Protein AF-0000000078662094 (afdb_homodimer)

Solvent-accessible surface area (backbone atoms only — not comparable to full-atom values): 15183 Å² total; per-residue (Å²): 130,78,55,46,26,40,36,40,33,36,92,80,40,56,28,34,27,41,55,30,53,90,55,12,47,68,57,35,49,45,54,48,51,37,23,72,70,47,61,43,41,67,19,25,34,34,33,22,44,87,71,38,32,37,29,31,39,11,74,77,43,74,75,83,50,50,58,93,62,75,57,35,74,64,40,56,33,78,66,70,34,30,60,35,26,25,31,49,38,62,60,93,51,71,55,44,25,60,45,26,30,31,37,25,60,22,76,42,55,78,46,44,59,72,36,28,46,28,32,33,54,72,43,38,63,68,47,64,70,62,43,46,58,20,86,54,20,94,64,49,38,43,29,64,38,40,41,73,41,80,97,129,76,55,45,25,39,37,39,31,36,92,82,39,56,30,34,28,40,55,30,52,90,55,14,48,69,57,34,50,47,52,47,52,38,23,72,69,48,62,42,41,69,20,26,34,33,32,22,44,87,70,39,32,38,29,32,38,11,74,75,40,74,75,82,50,48,58,93,62,76,58,34,74,64,39,56,35,79,64,70,34,28,58,36,28,25,30,50,38,61,58,91,51,72,56,44,25,59,46,27,31,31,37,25,61,21,76,42,54,77,46,44,58,72,36,29,48,27,31,31,53,72,42,40,62,68,46,63,71,63,44,45,57,22,84,56,20,93,66,46,40,42,29,65,36,40,41,72,42,80,96

Secondary structure (DSSP, 8-state):
---EEEEEEETTEEEEEEE-TTT-HHHHHHHHHHHHTTTTTT-B--EEETTTEEEE--TTSSSS---SSPPBPP--------TTEEEE---SSTT-B-S-EEEESS--GGGTTTS-EEEEEEE-HHHHHTSPPBSS-SS--B--EEEEEE-/---EEEEEEETTEEEEEEE-TTT-HHHHHHHHHHHHTTTTTT-B--EEETTTEEEE--TTSSSS---SSPPBPP--------TTEEEE---SSTT-B-S-EEEESS--GGGTTTS-EEEEEEE-HHHHHTSPPBSS-SS--B--EEEEEE-

Radius of gyration: 20.01 Å; Cα contacts (8 Å, |Δi|>4): 811; chains: 2; bounding box: 35×62×41 Å

Organism: Novosphingobium aromaticivorans (strain ATCC 700278 / DSM 12444 / CCUG 56034 / CIP 105152 / NBRC 16084 / F199) (NCBI:txid279238)

InterPro domains:
  IPR002130 Cyclophilin-type peptidyl-prolyl cis-trans isomerase domain [PF00160] (9-146)
  IPR002130 Cyclophilin-type peptidyl-prolyl cis-trans isomerase domain [PR00153] (19-34)
  IPR002130 Cyclophilin-type peptidyl-prolyl cis-trans isomerase domain [PR00153] (45-57)
  IPR002130 Cyclophilin-type peptidyl-prolyl cis-trans isomerase domain [PR00153] (100-112)
  IPR002130 Cyclophilin-type peptidyl-prolyl cis-trans isomerase domain [PR00153] (113-128)
  IPR002130 Cyclophilin-type peptidyl-prolyl cis-trans isomerase domain [PS50072] (13-151)
  IPR020892 Cyclophilin-type peptidyl-prolyl cis-trans isomerase, conserved site [PS00170] (40-57)
  IPR024936 Cyclophilin-type peptidyl-prolyl cis-trans isomerase [PIRSF001467] (11-135)
  IPR029000 Cyclophilin-like domain superfamily [G3DSA:2.40.100.10] (1-151)
  IPR029000 Cyclophilin-like domain superfamily [SSF50891] (7-149)
  IPR044666 Cyclophilin-type peptidyl-prolyl cis-trans isomerase, cyclophilin A-like [PTHR45625] (4-133)

Foldseek 3Di:
DFFKWKWFQWPVGIWIKGFCCVQPVPVSVLQQVCQVVFVQAFWWQFAAAPQFKTKIFASVSQVPHADPDAFAQFRADQPFQAAFWKWFDADVDQRGTHGMIMGTRGGDRVCHRRIGTTIGTPDDSVVRVPAAHDNGGPDTIGRNHMHMDGD/DFFKWKWFQWPVGIWIKGFCCVQPVPVSVLQQVCQVVFVQAFWWQFAAAPQFKTKIFASVSQVPHADPDAFAQFRADQDFQAAFWKWFDADVDQRGTHGMIMGTRGGDRVCHRRIGTTIGTPDDSVVRVPFAHDNGGPDTIGRNHMHMDGD

pLDDT: mean 95.59, std 6.85, range [41.56, 98.88]

Nearest PDB structures (foldseek):
  2hq6-assembly1_A  TM=9.052E-01  e=4.943E-16  Homo sapiens
  1vai-assembly2_B  TM=9.061E-01  e=2.311E-15  Escherichia coli
  7zfm-assembly2_B  TM=9.097E-01  e=1.144E-14  Escherichia coli K-12
  1w74-assembly2_B  TM=8.876E-01  e=8.449E-14  Mycobacterium tuberculosis H37Rv
  2mvz-assembly1_A  TM=8.608E-01  e=1.105E-12  Geobacillus kaustophilus HTA426

Sequence (302 aa):
MADEKLVLSLDSGDVVIKLRPDLAPGHVERIKELANEGFYDGVKFHRVIPGFMAQGGCPQGTGMGGSSKPDLKAEFNDEPHVRGVCSMARTSYPHSANSQFFICFDDARFLDKQYTVWGQVESGMEHIDALPKGEPPANPGVIRKASVVAAMADEKLVLSLDSGDVVIKLRPDLAPGHVERIKELANEGFYDGVKFHRVIPGFMAQGGCPQGTGMGGSSKPDLKAEFNDEPHVRGVCSMARTSYPHSANSQFFICFDDARFLDKQYTVWGQVESGMEHIDALPKGEPPANPGVIRKASVVAA

Structure (mmCIF, N/CA/C/O backbone):
data_AF-0000000078662094-model_v1
#
loop_
_entity.id
_entity.type
_entity.pdbx_description
1 polymer 'Peptidyl-prolyl cis-trans isomerase'
#
loop_
_atom_site.group_PDB
_atom_site.id
_atom_site.type_symbol
_atom_site.label_atom_id
_atom_site.label_alt_id
_atom_site.label_comp_id
_atom_site.label_asym_id
_atom_site.label_entity_id
_atom_site.label_seq_id
_atom_site.pdbx_PDB_ins_code
_atom_site.Cartn_x
_atom_site.Cartn_y
_atom_site.Cartn_z
_atom_site.occupancy
_atom_site.B_iso_or_equiv
_atom_site.auth_seq_id
_atom_site.auth_comp_id
_atom_site.auth_asym_id
_atom_site.auth_atom_id
_atom_site.pdbx_PDB_model_num
ATOM 1 N N . MET A 1 1 ? -10.625 30.453 17.844 1 41.59 1 MET A N 1
ATOM 2 C CA . MET A 1 1 ? -9.25 29.984 17.688 1 41.59 1 MET A CA 1
ATOM 3 C C . MET A 1 1 ? -8.844 29.969 16.219 1 41.59 1 MET A C 1
ATOM 5 O O . MET A 1 1 ? -9.641 29.609 15.352 1 41.59 1 MET A O 1
ATOM 9 N N . ALA A 1 2 ? -7.898 30.719 15.695 1 55.28 2 ALA A N 1
ATOM 10 C CA . ALA A 1 2 ? -7.641 30.984 14.289 1 55.28 2 ALA A CA 1
ATOM 11 C C . ALA A 1 2 ? -7.41 29.688 13.516 1 55.28 2 ALA A C 1
ATOM 13 O O . ALA A 1 2 ? -6.891 28.719 14.07 1 55.28 2 ALA A O 1
ATOM 14 N N . ASP A 1 3 ? -8.023 29.453 12.438 1 82 3 ASP A N 1
ATOM 15 C CA . ASP A 1 3 ? -7.824 28.281 11.586 1 82 3 ASP A CA 1
ATOM 16 C C . ASP A 1 3 ? -6.34 28.062 11.297 1 82 3 ASP A C 1
ATOM 18 O O . ASP A 1 3 ? -5.602 29.016 11.047 1 82 3 ASP A O 1
ATOM 22 N N . GLU A 1 4 ? -5.828 27 11.742 1 93.19 4 GLU A N 1
ATOM 23 C CA . GLU A 1 4 ? -4.418 26.703 11.523 1 93.19 4 GLU A CA 1
ATOM 24 C C . GLU A 1 4 ? -4.223 25.828 10.289 1 93.19 4 GLU A C 1
ATOM 26 O O . GLU A 1 4 ? -5.156 25.156 9.844 1 93.19 4 GLU A O 1
ATOM 31 N N . LYS A 1 5 ? -3.088 26.094 9.727 1 98.25 5 LYS A N 1
ATOM 32 C CA . LYS A 1 5 ? -2.676 25.297 8.578 1 98.25 5 LYS A CA 1
ATOM 33 C C . LYS A 1 5 ? -1.324 24.641 8.82 1 98.25 5 LYS A C 1
ATOM 35 O O . LYS A 1 5 ? -0.534 25.109 9.641 1 98.25 5 LYS A O 1
ATOM 40 N N . LEU A 1 6 ? -1.147 23.562 8.195 1 98.75 6 LEU A N 1
ATOM 41 C CA . LEU A 1 6 ? 0.159 22.922 8.148 1 98.75 6 LEU A CA 1
ATOM 42 C C . LEU A 1 6 ? 0.849 23.188 6.812 1 98.75 6 LEU A C 1
ATOM 44 O O . LEU A 1 6 ? 0.229 23.062 5.754 1 98.75 6 LEU A O 1
ATOM 48 N N . VAL A 1 7 ? 2.059 23.594 6.879 1 98.81 7 VAL A N 1
ATOM 49 C CA . VAL A 1 7 ? 2.859 23.75 5.668 1 98.81 7 VAL A CA 1
ATOM 50 C C . VAL A 1 7 ? 3.971 22.703 5.641 1 98.81 7 VAL A C 1
ATOM 52 O O . VAL A 1 7 ? 4.781 22.625 6.566 1 98.81 7 VAL A O 1
ATOM 55 N N . LEU A 1 8 ? 3.963 21.875 4.68 1 98.88 8 LEU A N 1
ATOM 56 C CA . LEU A 1 8 ? 5.078 20.984 4.387 1 98.88 8 LEU A CA 1
ATOM 57 C C . LEU A 1 8 ? 5.965 21.562 3.287 1 98.88 8 LEU A C 1
ATOM 59 O O . LEU A 1 8 ? 5.512 21.75 2.154 1 98.88 8 LEU A O 1
ATOM 63 N N . SER A 1 9 ? 7.164 21.844 3.637 1 98.88 9 SER A N 1
ATOM 64 C CA . SER A 1 9 ? 8.133 22.281 2.639 1 98.88 9 SER A CA 1
ATOM 65 C C . SER A 1 9 ? 8.875 21.109 2.025 1 98.88 9 SER A C 1
ATOM 67 O O . SER A 1 9 ? 9.57 20.359 2.729 1 98.88 9 SER A O 1
ATOM 69 N N . LEU A 1 10 ? 8.703 20.938 0.74 1 98.62 10 LEU A N 1
ATOM 70 C CA . LEU A 1 10 ? 9.414 19.938 -0.041 1 98.62 10 LEU A CA 1
ATOM 71 C C . LEU A 1 10 ? 10.43 20.578 -0.971 1 98.62 10 LEU A C 1
ATOM 73 O O . LEU A 1 10 ? 10.469 21.812 -1.098 1 98.62 10 LEU A O 1
ATOM 77 N N . ASP A 1 11 ? 11.266 19.766 -1.579 1 97.94 11 ASP A N 1
ATOM 78 C CA . ASP A 1 11 ? 12.25 20.297 -2.512 1 97.94 11 ASP A CA 1
ATOM 79 C C . ASP A 1 11 ? 11.57 21.016 -3.682 1 97.94 11 ASP A C 1
ATOM 81 O O . ASP A 1 11 ? 12.078 22 -4.199 1 97.94 11 ASP A O 1
ATOM 85 N N . SER A 1 12 ? 10.453 20.516 -4.023 1 98.12 12 SER A N 1
ATOM 86 C CA . SER A 1 12 ? 9.773 21.047 -5.203 1 98.12 12 SER A CA 1
ATOM 87 C C . SER A 1 12 ? 8.914 22.25 -4.859 1 98.12 12 SER A C 1
ATOM 89 O O . SER A 1 12 ? 8.43 22.953 -5.75 1 98.12 12 SER A O 1
ATOM 91 N N . GLY A 1 13 ? 8.594 22.469 -3.582 1 98.62 13 GLY A N 1
ATOM 92 C CA . GLY A 1 13 ? 7.762 23.594 -3.156 1 98.62 13 GLY A CA 1
ATOM 93 C C . GLY A 1 13 ? 6.938 23.281 -1.919 1 98.62 13 GLY A C 1
ATOM 94 O O . GLY A 1 13 ? 7.09 22.21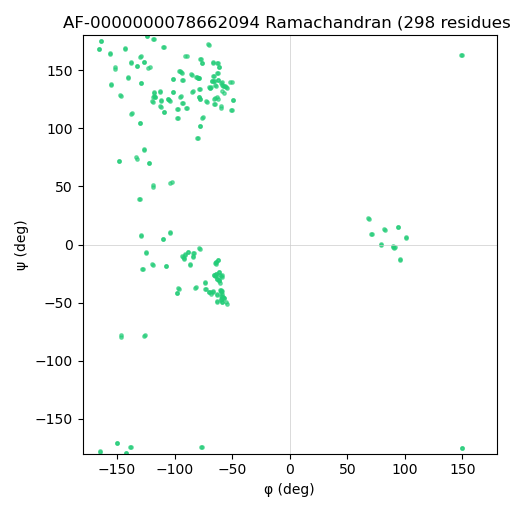9 -1.313 1 98.62 13 GLY A O 1
ATOM 95 N N . ASP A 1 14 ? 6.121 24.203 -1.562 1 98.75 14 ASP A N 1
ATOM 96 C CA . ASP A 1 14 ? 5.34 24.094 -0.332 1 98.75 14 ASP A CA 1
ATOM 97 C C . ASP A 1 14 ? 3.975 23.469 -0.604 1 98.75 14 ASP A C 1
ATOM 99 O O . ASP A 1 14 ? 3.342 23.766 -1.619 1 98.75 14 ASP A O 1
ATOM 103 N N . VAL A 1 15 ? 3.576 22.641 0.332 1 98.88 15 VAL A N 1
ATOM 104 C CA . VAL A 1 15 ? 2.221 22.109 0.382 1 98.88 15 VAL A CA 1
ATOM 105 C C . VAL A 1 15 ? 1.482 22.672 1.591 1 98.88 15 VAL A C 1
ATOM 107 O O . VAL A 1 15 ? 1.947 22.547 2.727 1 98.88 15 VAL A O 1
ATOM 110 N N . VAL A 1 16 ? 0.373 23.281 1.36 1 98.88 16 VAL A N 1
ATOM 111 C CA . VAL A 1 16 ? -0.411 23.875 2.439 1 98.88 16 VAL A CA 1
ATOM 112 C C . VAL A 1 16 ? -1.638 23.016 2.721 1 98.88 16 VAL A C 1
ATOM 114 O O . VAL A 1 16 ? -2.426 22.719 1.816 1 98.88 16 VAL A O 1
ATOM 117 N N . ILE A 1 17 ? -1.739 22.656 3.939 1 98.81 17 ILE A N 1
ATOM 118 C CA . ILE A 1 17 ? -2.803 21.75 4.352 1 98.81 17 ILE A CA 1
ATOM 119 C C . ILE A 1 17 ? -3.705 22.438 5.375 1 98.81 17 ILE A C 1
ATOM 121 O O . ILE A 1 17 ? -3.23 22.922 6.402 1 98.81 17 ILE A O 1
ATOM 125 N N . LYS A 1 18 ? -4.977 22.484 5.023 1 98.56 18 LYS A N 1
ATOM 126 C CA . LYS A 1 18 ? -5.977 22.922 5.996 1 98.56 18 LYS A CA 1
ATOM 127 C C . LYS A 1 18 ? -6.211 21.844 7.059 1 98.56 18 LYS A C 1
ATOM 129 O O . LYS A 1 18 ? -6.543 20.703 6.734 1 98.56 18 LYS A O 1
ATOM 134 N N . LEU A 1 19 ? -6.031 22.219 8.266 1 98.62 19 LEU A N 1
ATOM 135 C CA . LEU A 1 19 ? -6.301 21.312 9.367 1 98.62 19 LEU A CA 1
ATOM 136 C C . LEU A 1 19 ? -7.797 21.25 9.664 1 98.62 19 LEU A C 1
ATOM 138 O O . LEU A 1 19 ? -8.5 22.25 9.547 1 98.62 19 LEU A O 1
ATOM 142 N N . ARG A 1 20 ? -8.281 20.047 10.023 1 98.12 20 ARG A N 1
ATOM 143 C CA . ARG A 1 20 ? -9.711 19.828 10.211 1 98.12 20 ARG A CA 1
ATOM 144 C C . ARG A 1 20 ? -10 19.312 11.625 1 98.12 20 ARG A C 1
ATOM 146 O O . ARG A 1 20 ? -10.461 18.188 11.797 1 98.12 20 ARG A O 1
ATOM 153 N N . PRO A 1 21 ? -9.828 20.172 12.633 1 98.12 21 PRO A N 1
ATOM 154 C CA . PRO A 1 21 ? -10.148 19.734 13.992 1 98.12 21 PRO A CA 1
ATOM 155 C C . PRO A 1 21 ? -11.633 19.422 14.18 1 98.12 21 PRO A C 1
ATOM 157 O O . PRO A 1 21 ? -12.008 18.781 15.156 1 98.12 21 PRO A O 1
ATOM 160 N N . ASP A 1 22 ? -12.469 19.875 13.297 1 98.06 22 ASP A N 1
ATOM 161 C CA . ASP A 1 22 ? -13.891 19.547 13.328 1 98.06 22 ASP A CA 1
ATOM 162 C C . ASP A 1 22 ? -14.102 18.047 13.078 1 98.06 22 ASP A C 1
ATOM 164 O O . ASP A 1 22 ? -15.094 17.484 13.539 1 98.06 22 ASP A O 1
ATOM 168 N N . LEU A 1 23 ? -13.164 17.438 12.391 1 98.25 23 LEU A N 1
ATOM 169 C CA . LEU A 1 23 ? -13.289 16.016 12.039 1 98.25 23 LEU A CA 1
ATOM 170 C C . LEU A 1 23 ? -12.508 15.156 13.016 1 98.25 23 LEU A C 1
ATOM 172 O O . LEU A 1 23 ? -12.992 14.102 13.445 1 98.25 23 LEU A O 1
ATOM 176 N N . ALA A 1 24 ? -11.336 15.602 13.359 1 98.62 24 ALA A N 1
ATOM 177 C CA . ALA A 1 24 ? -10.422 14.766 14.125 1 98.62 24 ALA A CA 1
ATOM 178 C C . ALA A 1 24 ? -9.547 15.609 15.047 1 98.62 24 ALA A C 1
ATOM 180 O O . ALA A 1 24 ? -8.336 15.734 14.828 1 98.62 24 ALA A O 1
ATOM 181 N N . PRO A 1 25 ? -10.141 16.125 16.078 1 98.56 25 PRO A N 1
ATOM 182 C CA . PRO A 1 25 ? -9.406 17.047 16.938 1 98.56 25 PRO A CA 1
ATOM 183 C C . PRO A 1 25 ? -8.156 16.422 17.547 1 98.56 25 PRO A C 1
ATOM 185 O O . PRO A 1 25 ? -7.129 17.094 17.672 1 98.56 25 PRO A O 1
ATOM 188 N N . GLY A 1 26 ? -8.219 15.18 18.016 1 98.62 26 GLY A N 1
ATOM 189 C CA . GLY A 1 26 ? -7.055 14.531 18.594 1 98.62 26 GLY A CA 1
ATOM 190 C C . GLY A 1 26 ? -5.914 14.344 17.609 1 98.62 26 GLY A C 1
ATOM 191 O O . GLY A 1 26 ? -4.754 14.578 17.953 1 98.62 26 GLY A O 1
ATOM 192 N N . HIS A 1 27 ? -6.211 13.945 16.438 1 98.75 27 HIS A N 1
ATOM 193 C CA . HIS A 1 27 ? -5.195 13.719 15.422 1 98.75 27 HIS A CA 1
ATOM 194 C C . HIS A 1 27 ? -4.594 15.039 14.945 1 98.75 27 HIS A C 1
ATOM 196 O O . HIS A 1 27 ? -3.387 15.117 14.703 1 98.75 27 HIS A O 1
ATOM 202 N N . VAL A 1 28 ? -5.445 16 14.789 1 98.69 28 VAL A N 1
ATOM 203 C CA . VAL A 1 28 ? -4.941 17.328 14.422 1 98.69 28 VAL A CA 1
ATOM 204 C C . VAL A 1 28 ? -3.947 17.812 15.477 1 98.69 28 VAL A C 1
ATOM 206 O O . VAL A 1 28 ? -2.871 18.312 15.141 1 98.69 28 VAL A O 1
ATOM 209 N N . GLU A 1 29 ? -4.297 17.656 16.703 1 98.56 29 GLU A N 1
ATOM 210 C CA . GLU A 1 29 ? -3.395 18.062 17.781 1 98.56 29 GLU A CA 1
ATOM 211 C C . GLU A 1 29 ? -2.07 17.312 17.703 1 98.56 29 GLU A C 1
ATOM 213 O O . GLU A 1 29 ? -1.005 17.906 17.906 1 98.56 29 GLU A O 1
ATOM 218 N N . ARG A 1 30 ? -2.088 16.031 17.469 1 98.69 30 ARG A N 1
ATOM 219 C CA . ARG A 1 30 ? -0.878 15.227 17.328 1 98.69 30 ARG A CA 1
ATOM 220 C C . ARG A 1 30 ? -0.009 15.734 16.188 1 98.69 30 ARG A C 1
ATOM 222 O O . ARG A 1 30 ? 1.201 15.906 16.359 1 98.69 30 ARG A O 1
ATOM 229 N N . ILE A 1 31 ? -0.643 15.945 15.008 1 98.69 31 ILE A N 1
ATOM 230 C CA . ILE A 1 31 ? 0.084 16.438 13.844 1 98.69 31 ILE A CA 1
ATOM 231 C C . ILE A 1 31 ? 0.761 17.766 14.188 1 98.69 31 ILE A C 1
ATOM 233 O O . ILE A 1 31 ? 1.947 17.953 13.906 1 98.69 31 ILE A O 1
ATOM 237 N N . LYS A 1 32 ? 0.041 18.641 14.812 1 98.5 32 LYS A N 1
ATOM 238 C CA . LYS A 1 32 ? 0.594 19.938 15.18 1 98.5 32 LYS A CA 1
ATOM 239 C C . LYS A 1 32 ? 1.748 19.797 16.156 1 98.5 32 LYS A C 1
ATOM 241 O O . LYS A 1 32 ? 2.785 20.438 16.016 1 98.5 32 LYS A O 1
ATOM 246 N N . GLU A 1 33 ? 1.489 19.031 17.156 1 98.56 33 GLU A N 1
ATOM 247 C CA . GLU A 1 33 ? 2.5 18.797 18.188 1 98.56 33 GLU A CA 1
ATOM 248 C C . GLU A 1 33 ? 3.803 18.297 17.578 1 98.56 33 GLU A C 1
ATOM 250 O O . GLU A 1 33 ? 4.875 18.844 17.859 1 98.56 33 GLU A O 1
ATOM 255 N N . LEU A 1 34 ? 3.729 17.297 16.766 1 98.75 34 LEU A N 1
ATOM 256 C CA . LEU A 1 34 ? 4.91 16.703 16.156 1 98.75 34 LEU A CA 1
ATOM 257 C C . LEU A 1 34 ? 5.578 17.672 15.195 1 98.75 34 LEU A C 1
ATOM 259 O O . LEU A 1 34 ? 6.809 17.75 15.125 1 98.75 34 LEU A O 1
ATOM 263 N N . ALA A 1 35 ? 4.77 18.391 14.438 1 98.62 35 ALA A N 1
ATOM 264 C CA . ALA A 1 35 ? 5.336 19.406 13.562 1 98.62 35 ALA A CA 1
ATOM 265 C C . ALA A 1 35 ? 6.105 20.469 14.367 1 98.62 35 ALA A C 1
ATOM 267 O O . ALA A 1 35 ? 7.234 20.812 14.016 1 98.62 35 ALA A O 1
ATOM 268 N N . ASN A 1 36 ? 5.512 20.922 15.391 1 98.19 36 ASN A N 1
ATOM 269 C CA . ASN A 1 36 ? 6.117 21.969 16.219 1 98.19 36 ASN A CA 1
ATOM 270 C C . ASN A 1 36 ? 7.391 21.469 16.891 1 98.19 36 ASN A C 1
ATOM 272 O O . ASN A 1 36 ? 8.305 22.25 17.156 1 98.19 36 ASN A O 1
ATOM 276 N N . GLU A 1 37 ? 7.477 20.188 17.125 1 98.44 37 GLU A N 1
ATOM 277 C CA . GLU A 1 37 ? 8.648 19.594 17.75 1 98.44 37 GLU A CA 1
ATOM 278 C C . GLU A 1 37 ? 9.75 19.328 16.734 1 98.44 37 GLU A C 1
ATOM 280 O O . GLU A 1 37 ? 10.852 18.906 17.078 1 98.44 37 GLU A O 1
ATOM 285 N N . GLY A 1 38 ? 9.461 19.516 15.477 1 98.56 38 GLY A N 1
ATOM 286 C CA . GLY A 1 38 ? 10.422 19.25 14.414 1 98.56 38 GLY A CA 1
ATOM 287 C C . GLY A 1 38 ? 10.492 17.797 14.031 1 98.56 38 GLY A C 1
ATOM 288 O O . GLY A 1 38 ? 11.43 17.359 13.359 1 98.56 38 GLY A O 1
ATOM 289 N N . PHE A 1 39 ? 9.547 17.031 14.469 1 98.69 39 PHE A N 1
ATOM 290 C CA . PHE A 1 39 ? 9.547 15.586 14.273 1 98.69 39 PHE A CA 1
ATOM 291 C C . PHE A 1 39 ? 9.539 15.242 12.789 1 98.69 39 PHE A C 1
ATOM 293 O O . PHE A 1 39 ? 10.219 14.305 12.367 1 98.69 39 PHE A O 1
ATOM 300 N N . TYR A 1 40 ? 8.789 15.984 11.961 1 98.62 40 TYR A N 1
ATOM 301 C CA . TYR A 1 40 ? 8.578 15.641 10.555 1 98.62 40 TYR A CA 1
ATOM 302 C C . TYR A 1 40 ? 9.727 16.141 9.688 1 98.62 40 TYR A C 1
ATOM 304 O O . TYR A 1 40 ? 9.82 15.789 8.516 1 98.62 40 TYR A O 1
ATOM 312 N N . ASP A 1 41 ? 10.609 16.984 10.289 1 98.56 41 ASP A N 1
ATOM 313 C CA . ASP A 1 41 ? 11.727 17.5 9.508 1 98.56 41 ASP A CA 1
ATOM 314 C C . ASP A 1 41 ? 12.672 16.375 9.094 1 98.56 41 ASP A C 1
ATOM 316 O O . ASP A 1 41 ? 13.172 15.641 9.945 1 98.56 41 ASP A O 1
ATOM 320 N N . GLY A 1 42 ? 12.859 16.219 7.793 1 98.06 42 GLY A N 1
ATOM 321 C CA . GLY A 1 42 ? 13.766 15.211 7.277 1 98.06 42 GLY A CA 1
ATOM 322 C C . GLY A 1 42 ? 13.094 13.875 7.043 1 98.06 42 GLY A C 1
ATOM 323 O O . GLY A 1 42 ? 13.727 12.93 6.555 1 98.06 42 GLY A O 1
ATOM 324 N N . VAL A 1 43 ? 11.875 13.805 7.344 1 97.88 43 VAL A N 1
ATOM 325 C CA . VAL A 1 43 ? 11.156 12.539 7.215 1 97.88 43 VAL A CA 1
ATOM 326 C C . VAL A 1 43 ? 10.781 12.312 5.754 1 97.88 43 VAL A C 1
ATOM 328 O O . VAL A 1 43 ? 10.375 13.242 5.055 1 97.88 43 VAL A O 1
ATOM 331 N N . LYS A 1 44 ? 10.836 11.086 5.297 1 97.25 44 LYS A N 1
ATOM 332 C CA . LYS A 1 44 ? 10.633 10.711 3.9 1 97.25 44 LYS A CA 1
ATOM 333 C C . LYS A 1 44 ? 9.188 10.297 3.643 1 97.25 44 LYS A C 1
ATOM 335 O O . LYS A 1 44 ? 8.492 9.852 4.559 1 97.25 44 LYS A O 1
ATOM 340 N N . PHE A 1 45 ? 8.742 10.555 2.41 1 98.06 45 PHE A N 1
ATOM 341 C CA . PHE A 1 45 ? 7.605 9.805 1.878 1 98.06 45 PHE A CA 1
ATOM 342 C C . PHE A 1 45 ? 8.039 8.422 1.414 1 98.06 45 PHE A C 1
ATOM 344 O O . PHE A 1 45 ? 8.508 8.258 0.288 1 98.06 45 PHE A O 1
ATOM 351 N N . HIS A 1 46 ? 7.777 7.434 2.197 1 95.12 46 HIS A N 1
ATOM 352 C CA . HIS A 1 46 ? 8.375 6.117 2.002 1 95.12 46 HIS A CA 1
ATOM 353 C C . HIS A 1 46 ? 7.488 5.23 1.132 1 95.12 46 HIS A C 1
ATOM 355 O O . HIS A 1 46 ? 7.918 4.164 0.683 1 95.12 46 HIS A O 1
ATOM 361 N N . ARG A 1 47 ? 6.301 5.586 0.885 1 94.69 47 ARG A N 1
ATOM 362 C CA . ARG A 1 47 ? 5.352 4.879 0.032 1 94.69 47 ARG A CA 1
ATOM 363 C C . ARG A 1 47 ? 4.586 5.852 -0.86 1 94.69 47 ARG A C 1
ATOM 365 O O . ARG A 1 47 ? 3.857 6.711 -0.365 1 94.69 47 ARG A O 1
ATOM 372 N N . VAL A 1 48 ? 4.789 5.805 -2.109 1 95.88 48 VAL A N 1
ATOM 373 C CA . VAL A 1 48 ? 4.125 6.668 -3.078 1 95.88 48 VAL A CA 1
ATOM 374 C C . VAL A 1 48 ? 3.551 5.824 -4.215 1 95.88 48 VAL A C 1
ATOM 376 O O . VAL A 1 48 ? 4.293 5.355 -5.082 1 95.88 48 VAL A O 1
ATOM 379 N N . ILE A 1 49 ? 2.268 5.652 -4.18 1 93.62 49 ILE A N 1
ATOM 380 C CA . ILE A 1 49 ? 1.581 4.797 -5.141 1 93.62 49 ILE A CA 1
ATOM 381 C C . ILE A 1 49 ? 0.765 5.652 -6.105 1 93.62 49 ILE A C 1
ATOM 383 O O . ILE A 1 49 ? -0.246 6.242 -5.719 1 93.62 49 ILE A O 1
ATOM 387 N N . PRO A 1 50 ? 1.16 5.656 -7.395 1 92.44 50 PRO A N 1
ATOM 388 C CA . PRO A 1 50 ? 0.42 6.457 -8.367 1 92.44 50 PRO A CA 1
ATOM 389 C C . PRO A 1 50 ? -1.072 6.133 -8.391 1 92.44 50 PRO A C 1
ATOM 391 O O . PRO A 1 50 ? -1.455 4.965 -8.328 1 92.44 50 PRO A O 1
ATOM 394 N N . GLY A 1 51 ? -1.864 7.289 -8.414 1 90.75 51 GLY A N 1
ATOM 395 C CA . GLY A 1 51 ? -3.305 7.113 -8.5 1 90.75 51 GLY A CA 1
ATOM 396 C C . GLY A 1 51 ? -3.939 6.758 -7.168 1 90.75 51 GLY A C 1
ATOM 397 O O . GLY A 1 51 ? -5.156 6.574 -7.082 1 90.75 51 GLY A O 1
ATOM 398 N N . PHE A 1 52 ? -3.178 6.668 -6.152 1 93.81 52 PHE A N 1
ATOM 399 C CA . PHE A 1 52 ? -3.729 6.305 -4.852 1 93.81 52 PHE A CA 1
ATOM 400 C C . PHE A 1 52 ? -3.338 7.328 -3.793 1 93.81 52 PHE A C 1
ATOM 402 O O . PHE A 1 52 ? -4.086 8.273 -3.531 1 93.81 52 PHE A O 1
ATOM 409 N N . MET A 1 53 ? -2.029 7.156 -3.34 1 97.56 53 MET A N 1
ATOM 410 C CA . MET A 1 53 ? -1.685 8.086 -2.266 1 97.56 53 MET A CA 1
ATOM 411 C C . MET A 1 53 ? -0.177 8.117 -2.039 1 97.56 53 MET A C 1
ATOM 413 O O . MET A 1 53 ? 0.562 7.328 -2.633 1 97.56 53 MET A O 1
ATOM 417 N N . ALA A 1 54 ? 0.275 9.117 -1.241 1 98.31 54 ALA A N 1
ATOM 418 C CA . ALA A 1 54 ? 1.635 9.227 -0.721 1 98.31 54 ALA A CA 1
ATOM 419 C C . ALA A 1 54 ? 1.646 9.156 0.803 1 98.31 54 ALA A C 1
ATOM 421 O O . ALA A 1 54 ? 0.899 9.875 1.47 1 98.31 54 ALA A O 1
ATOM 422 N N . GLN A 1 55 ? 2.414 8.297 1.297 1 97.69 55 GLN A N 1
ATOM 423 C CA . GLN A 1 55 ? 2.477 8.109 2.742 1 97.69 55 GLN A CA 1
ATOM 424 C C . GLN A 1 55 ? 3.834 8.531 3.295 1 97.69 55 GLN A C 1
ATOM 426 O O . GLN A 1 55 ? 4.875 8.219 2.715 1 97.69 55 GLN A O 1
ATOM 431 N N . GLY A 1 56 ? 3.793 9.344 4.383 1 97.69 56 GLY A N 1
ATOM 432 C CA . GLY A 1 56 ? 4.957 9.758 5.152 1 97.69 56 GLY A CA 1
ATOM 433 C C . GLY A 1 56 ? 4.719 9.734 6.648 1 97.69 56 GLY A C 1
ATOM 434 O O . GLY A 1 56 ? 3.74 9.148 7.121 1 97.69 56 GLY A O 1
ATOM 435 N N . GLY A 1 57 ? 5.766 10.25 7.367 1 97.38 57 GLY A N 1
ATOM 436 C CA . GLY A 1 57 ? 5.594 10.445 8.797 1 97.38 57 GLY A CA 1
ATOM 437 C C . GLY A 1 57 ? 6.234 9.352 9.633 1 97.38 57 GLY A C 1
ATOM 438 O O . GLY A 1 57 ? 6.066 9.32 10.852 1 97.38 57 GLY A O 1
ATOM 439 N N . CYS A 1 58 ? 6.938 8.453 9.062 1 95.5 58 CYS A N 1
ATOM 440 C CA . CYS A 1 58 ? 7.75 7.484 9.781 1 95.5 58 CYS A CA 1
ATOM 441 C C . CYS A 1 58 ? 9.18 7.988 9.953 1 95.5 58 CYS A C 1
ATOM 443 O O . CYS A 1 58 ? 9.898 8.18 8.969 1 95.5 58 CYS A O 1
ATOM 445 N N . PRO A 1 59 ? 9.609 8.094 11.172 1 94.94 59 PRO A N 1
ATOM 446 C CA . PRO A 1 59 ? 10.953 8.641 11.383 1 94.94 59 PRO A CA 1
ATOM 447 C C . PRO A 1 59 ? 12.047 7.75 10.797 1 94.94 59 PRO A C 1
ATOM 449 O O . PRO A 1 59 ? 13.102 8.242 10.398 1 94.94 59 PRO A O 1
ATOM 452 N N . GLN A 1 60 ? 11.812 6.5 10.656 1 89.94 60 GLN A N 1
ATOM 453 C CA . GLN A 1 60 ? 12.805 5.582 10.102 1 89.94 60 GLN A CA 1
ATOM 454 C C . GLN A 1 60 ? 12.609 5.414 8.602 1 89.94 60 GLN A C 1
ATOM 456 O O . GLN A 1 60 ? 13.453 4.809 7.93 1 89.94 60 GLN A O 1
ATOM 461 N N . GLY A 1 61 ? 11.508 5.922 8.109 1 88.5 61 GLY A N 1
ATOM 462 C CA . GLY A 1 61 ? 11.227 5.832 6.684 1 88.5 61 GLY A CA 1
ATOM 463 C C . GLY A 1 61 ? 10.945 4.418 6.219 1 88.5 61 GLY A C 1
ATOM 464 O O . GLY A 1 61 ? 11.133 4.098 5.043 1 88.5 61 GLY A O 1
ATOM 465 N N . THR A 1 62 ? 10.547 3.549 7.148 1 82.88 62 THR A N 1
ATOM 466 C CA . THR A 1 62 ? 10.352 2.143 6.824 1 82.88 62 THR A CA 1
ATOM 467 C C . THR A 1 62 ? 8.859 1.798 6.785 1 82.88 62 THR A C 1
ATOM 469 O O . THR A 1 62 ? 8.477 0.742 6.277 1 82.88 62 THR A O 1
ATOM 472 N N . GLY A 1 63 ? 8.086 2.619 7.379 1 87.56 63 GLY A N 1
ATOM 473 C CA . GLY A 1 63 ? 6.672 2.326 7.535 1 87.56 63 GLY A CA 1
ATOM 474 C C . GLY A 1 63 ? 6.355 1.597 8.828 1 87.56 63 GLY A C 1
ATOM 475 O O . GLY A 1 63 ? 5.184 1.374 9.148 1 87.56 63 GLY A O 1
ATOM 476 N N . MET A 1 64 ? 7.344 1.275 9.617 1 83.19 64 MET A N 1
ATOM 477 C CA . MET A 1 64 ? 7.129 0.469 10.82 1 83.19 64 MET A CA 1
ATOM 478 C C . MET A 1 64 ? 7.328 1.305 12.078 1 83.19 64 MET A C 1
ATOM 480 O O . MET A 1 64 ? 7.23 0.787 13.188 1 83.19 64 MET A O 1
ATOM 484 N N . GLY A 1 65 ? 7.551 2.586 11.914 1 87.88 65 GLY A N 1
ATOM 485 C CA . GLY A 1 65 ? 7.859 3.404 13.078 1 87.88 65 GLY A CA 1
ATOM 486 C C . GLY A 1 65 ? 6.84 4.504 13.32 1 87.88 65 GLY A C 1
ATOM 487 O O . GLY A 1 65 ? 5.859 4.617 12.586 1 87.88 65 GLY A O 1
ATOM 488 N N . GLY A 1 66 ? 7.066 5.234 14.414 1 95.44 66 GLY A N 1
ATOM 489 C CA . GLY A 1 66 ? 6.266 6.363 14.859 1 95.44 66 GLY A CA 1
ATOM 490 C C . GLY A 1 66 ? 6.969 7.215 15.906 1 95.44 66 GLY A C 1
ATOM 491 O O . GLY A 1 66 ? 8.164 7.043 16.156 1 95.44 66 GLY A O 1
ATOM 492 N N . SER A 1 67 ? 6.25 8.172 16.312 1 97.94 67 SER A N 1
ATOM 493 C CA . SER A 1 67 ? 6.801 9.016 17.359 1 97.94 67 SER A CA 1
ATOM 494 C C . SER A 1 67 ? 6.859 8.273 18.688 1 97.94 67 SER A C 1
ATOM 496 O O . SER A 1 67 ? 6.391 7.137 18.797 1 97.94 67 SER A O 1
ATOM 498 N N . SER A 1 68 ? 7.465 8.875 19.656 1 97.56 68 SER A N 1
ATOM 499 C CA . SER A 1 68 ? 7.543 8.297 21 1 97.56 68 SER A CA 1
ATOM 500 C C . SER A 1 68 ? 6.238 8.492 21.766 1 97.56 68 SER A C 1
ATOM 502 O O . SER A 1 68 ? 6.098 8.016 22.891 1 97.56 68 SER A O 1
ATOM 504 N N . LYS A 1 69 ? 5.309 9.164 21.156 1 98.19 69 LYS A N 1
ATOM 505 C CA . LYS A 1 69 ? 4.027 9.406 21.812 1 98.19 69 LYS A CA 1
ATOM 506 C C . LYS A 1 69 ? 3.135 8.172 21.75 1 98.19 69 LYS A C 1
ATOM 508 O O . LYS A 1 69 ? 3.334 7.297 20.906 1 98.19 69 LYS A O 1
ATOM 513 N N . PRO A 1 70 ? 2.156 8.141 22.656 1 97.94 70 PRO A N 1
ATOM 514 C CA . PRO A 1 70 ? 1.235 7 22.594 1 97.94 70 PRO A CA 1
ATOM 515 C C . PRO A 1 70 ? 0.379 7.008 21.328 1 97.94 70 PRO A C 1
ATOM 517 O O . PRO A 1 70 ? 0.13 8.07 20.75 1 97.94 70 PRO A O 1
ATOM 520 N N . ASP A 1 71 ? -0.082 5.875 20.953 1 98.31 71 ASP A N 1
ATOM 521 C CA . ASP A 1 71 ? -1.021 5.766 19.844 1 98.31 71 ASP A CA 1
ATOM 522 C C . ASP A 1 71 ? -2.318 6.512 20.141 1 98.31 71 ASP A C 1
ATOM 524 O O . ASP A 1 71 ? -2.656 6.738 21.297 1 98.31 71 ASP A O 1
ATOM 528 N N . LEU A 1 72 ? -2.994 6.879 19.047 1 98.5 72 LEU A N 1
ATOM 529 C CA . LEU A 1 72 ? -4.246 7.617 19.172 1 98.5 72 LEU A CA 1
ATOM 530 C C . LEU A 1 72 ? -5.441 6.699 18.969 1 98.5 72 LEU A C 1
ATOM 532 O O . LEU A 1 72 ? -5.398 5.797 18.125 1 98.5 72 LEU A O 1
ATOM 536 N N . LYS A 1 73 ? -6.406 7.02 19.766 1 98.06 73 LYS A N 1
ATOM 537 C CA . LYS A 1 73 ? -7.703 6.43 19.438 1 98.06 73 LYS A CA 1
ATOM 538 C C . LYS A 1 73 ? -8.234 6.957 18.109 1 98.06 73 LYS A C 1
ATOM 540 O O . LYS A 1 73 ? -8.156 8.156 17.844 1 98.06 73 LYS A O 1
ATOM 545 N N . ALA A 1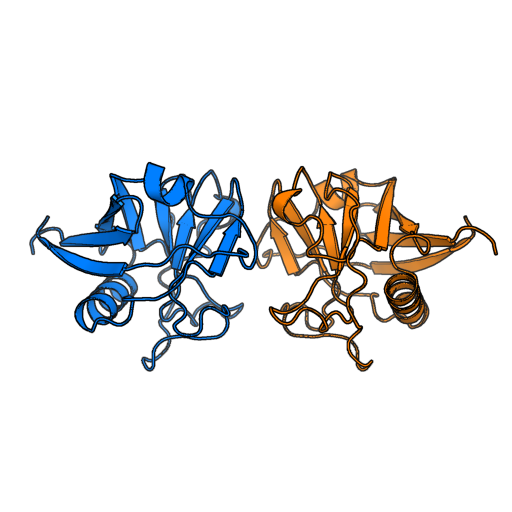 74 ? -8.812 6.1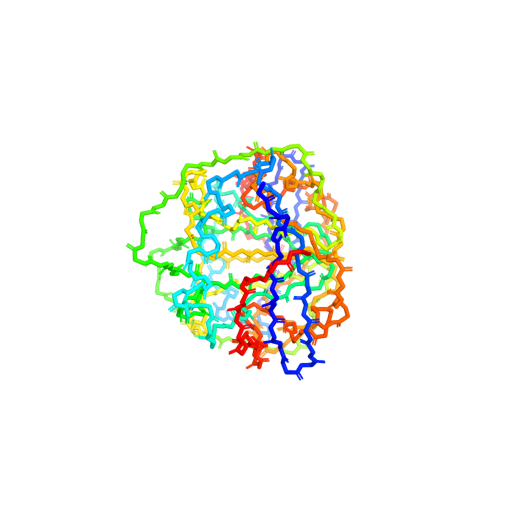05 17.359 1 98.19 74 ALA A N 1
ATOM 546 C CA . ALA A 1 74 ? -9.336 6.484 16.047 1 98.19 74 ALA A CA 1
ATOM 547 C C . ALA A 1 74 ? -10.43 7.539 16.188 1 98.19 74 ALA A C 1
ATOM 549 O O . ALA A 1 74 ? -11.25 7.484 17.109 1 98.19 74 ALA A O 1
ATOM 550 N N . GLU A 1 75 ? -10.453 8.484 15.297 1 98.62 75 GLU A N 1
ATOM 551 C CA . GLU A 1 75 ? -11.531 9.445 15.086 1 98.62 75 GLU A CA 1
ATOM 552 C C . GLU A 1 75 ? -12.117 9.32 13.688 1 98.62 75 GLU A C 1
ATOM 554 O O . GLU A 1 75 ? -12.258 10.312 12.969 1 98.62 75 GLU A O 1
ATOM 559 N N . PHE A 1 76 ? -12.438 8.109 13.398 1 97.88 76 PHE A N 1
ATOM 560 C CA . PHE A 1 76 ? -12.969 7.848 12.07 1 97.88 76 PHE A CA 1
ATOM 561 C C . PHE A 1 76 ? -14.125 8.789 11.758 1 97.88 76 PHE A C 1
ATOM 563 O O . PHE A 1 76 ? -14.938 9.102 12.633 1 97.88 76 PHE A O 1
ATOM 570 N N . ASN A 1 77 ? -14.156 9.242 10.562 1 98.25 77 ASN A N 1
ATOM 571 C CA . ASN A 1 77 ? -15.203 10.164 10.117 1 98.25 77 ASN A CA 1
ATOM 572 C C . ASN A 1 77 ? -15.633 9.867 8.688 1 98.25 77 ASN A C 1
ATOM 574 O O . ASN A 1 77 ? -15.125 8.938 8.062 1 98.25 77 ASN A O 1
ATOM 578 N N . ASP A 1 78 ? -16.594 10.664 8.148 1 97.12 78 ASP A N 1
ATOM 579 C CA . ASP A 1 78 ? -17.219 10.297 6.879 1 97.12 78 ASP A CA 1
ATOM 580 C C . ASP A 1 78 ? -16.688 11.156 5.738 1 97.12 78 ASP A C 1
ATOM 582 O O . ASP A 1 78 ? -17.266 11.203 4.656 1 97.12 78 ASP A O 1
ATOM 586 N N . GLU A 1 79 ? -15.641 11.891 6.039 1 98.31 79 GLU A N 1
ATOM 587 C CA . GLU A 1 79 ? -15.047 12.68 4.961 1 98.31 79 GLU A CA 1
ATOM 588 C C . GLU A 1 79 ? -14.523 11.781 3.844 1 98.31 79 GLU A C 1
ATOM 590 O O . GLU A 1 79 ? -13.797 10.82 4.102 1 98.31 79 GLU A O 1
ATOM 595 N N . PRO A 1 80 ? -14.992 12.055 2.596 1 98.38 80 PRO A N 1
ATOM 596 C CA . PRO A 1 80 ? -14.531 11.203 1.502 1 98.38 80 PRO A CA 1
ATOM 597 C C . PRO A 1 80 ? -13.023 11.312 1.259 1 98.38 80 PRO A C 1
ATOM 599 O O . PRO A 1 80 ? -12.469 12.414 1.296 1 98.38 80 PRO A O 1
ATOM 602 N N . HIS A 1 81 ? -12.43 10.195 1.066 1 98.19 81 HIS A N 1
ATOM 603 C CA . HIS A 1 81 ? -11.016 10.164 0.69 1 98.19 81 HIS A CA 1
ATOM 604 C C . HIS A 1 81 ? -10.836 10.445 -0.798 1 98.19 81 HIS A C 1
ATOM 606 O O . HIS A 1 81 ? -10.82 9.523 -1.611 1 98.19 81 HIS A O 1
ATOM 612 N N . VAL A 1 82 ? -10.648 11.719 -1.105 1 98.38 82 VAL A N 1
ATOM 613 C CA . VAL A 1 82 ? -10.453 12.164 -2.48 1 98.38 82 VAL A CA 1
ATOM 614 C C . VAL A 1 82 ? -9.141 12.945 -2.584 1 98.38 82 VAL A C 1
ATOM 616 O O . VAL A 1 82 ? -8.43 13.102 -1.592 1 98.38 82 VAL A O 1
ATOM 619 N N . ARG A 1 83 ? -8.852 13.398 -3.805 1 98.44 83 ARG A N 1
ATOM 620 C CA . ARG A 1 83 ? -7.598 14.086 -4.086 1 98.44 83 ARG A CA 1
ATOM 621 C C . ARG A 1 83 ? -7.34 15.195 -3.07 1 98.44 83 ARG A C 1
ATOM 623 O O . ARG A 1 83 ? -8.211 16.031 -2.816 1 98.44 83 ARG A O 1
ATOM 630 N N . GLY A 1 84 ? -6.188 15.148 -2.412 1 98.81 84 GLY A N 1
ATOM 631 C CA . GLY A 1 84 ? -5.766 16.203 -1.502 1 98.81 84 GLY A CA 1
ATOM 632 C C . GLY A 1 84 ? -6.109 15.906 -0.054 1 98.81 84 GLY A C 1
ATOM 633 O O . GLY A 1 84 ? -5.605 16.578 0.854 1 98.81 84 GLY A O 1
ATOM 634 N N . VAL A 1 85 ? -6.941 14.93 0.205 1 98.88 85 VAL A N 1
ATOM 635 C CA . VAL A 1 85 ? -7.32 14.586 1.572 1 98.88 85 VAL A CA 1
ATOM 636 C C . VAL A 1 85 ? -6.121 14 2.307 1 98.88 85 VAL A C 1
ATOM 638 O O . VAL A 1 85 ? -5.379 13.188 1.746 1 98.88 85 VAL A O 1
ATOM 641 N N . CYS A 1 86 ? -5.91 14.438 3.516 1 98.88 86 CYS A N 1
ATOM 642 C CA . CYS A 1 86 ? -4.887 13.93 4.422 1 98.88 86 CYS A CA 1
ATOM 643 C C . CYS A 1 86 ? -5.504 13.047 5.5 1 98.88 86 CYS A C 1
ATOM 645 O O . CYS A 1 86 ? -6.395 13.477 6.23 1 98.88 86 CYS A O 1
ATOM 647 N N . SER A 1 87 ? -4.992 11.844 5.566 1 98.75 87 SER A N 1
ATOM 648 C CA . SER A 1 87 ? -5.547 10.836 6.469 1 98.75 87 SER A CA 1
ATOM 649 C C . SER A 1 87 ? -4.449 10.133 7.254 1 98.75 87 SER A C 1
ATOM 651 O O . SER A 1 87 ? -3.283 10.141 6.848 1 98.75 87 SER A O 1
ATOM 653 N N . MET A 1 88 ? -4.812 9.641 8.406 1 98.44 88 MET A N 1
ATOM 654 C CA . MET A 1 88 ? -3.822 9.031 9.297 1 98.44 88 MET A CA 1
ATOM 655 C C . MET A 1 88 ? -3.6 7.566 8.938 1 98.44 88 MET A C 1
ATOM 657 O O . MET A 1 88 ? -4.559 6.82 8.727 1 98.44 88 MET A O 1
ATOM 661 N N . ALA A 1 89 ? -2.338 7.254 8.844 1 96.62 89 ALA A N 1
ATOM 662 C CA . ALA A 1 89 ? -2.002 5.84 8.688 1 96.62 89 ALA A CA 1
ATOM 663 C C . ALA A 1 89 ? -2.131 5.094 10.008 1 96.62 89 ALA A C 1
ATOM 665 O O . ALA A 1 89 ? -2.033 5.695 11.078 1 96.62 89 ALA A O 1
ATOM 666 N N . ARG A 1 90 ? -2.332 3.797 9.898 1 92.88 90 ARG A N 1
ATOM 667 C CA . ARG A 1 90 ? -2.447 2.947 11.078 1 92.88 90 ARG A CA 1
ATOM 668 C C . ARG A 1 90 ? -2.1 1.499 10.742 1 92.88 90 ARG A C 1
ATOM 670 O O . ARG A 1 90 ? -1.966 1.141 9.57 1 92.88 90 ARG A O 1
ATOM 677 N N . THR A 1 91 ? -1.873 0.747 11.844 1 87.12 91 THR A N 1
ATOM 678 C CA . THR A 1 91 ? -1.809 -0.697 11.648 1 87.12 91 THR A CA 1
ATOM 679 C C . THR A 1 91 ? -3.207 -1.284 11.484 1 87.12 91 THR A C 1
ATOM 681 O O . THR A 1 91 ? -4.188 -0.544 11.383 1 87.12 91 THR A O 1
ATOM 684 N N . SER A 1 92 ? -3.26 -2.596 11.422 1 83.5 92 SER A N 1
ATOM 685 C CA . SER A 1 92 ? -4.566 -3.238 11.312 1 83.5 92 SER A CA 1
ATOM 686 C C . SER A 1 92 ? -5.438 -2.93 12.531 1 83.5 92 SER A C 1
ATOM 688 O O . SER A 1 92 ? -6.664 -2.992 12.453 1 83.5 92 SER A O 1
ATOM 690 N N . TYR A 1 93 ? -4.754 -2.617 13.578 1 87.31 93 TYR A N 1
ATOM 691 C CA . TYR A 1 93 ? -5.496 -2.215 14.766 1 87.31 93 TYR A CA 1
ATOM 692 C C . TYR 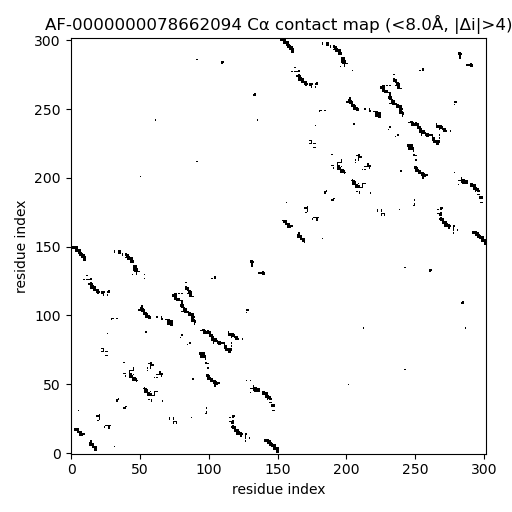A 1 93 ? -5.988 -0.778 14.641 1 87.31 93 TYR A C 1
ATOM 694 O O . TYR A 1 93 ? -5.199 0.133 14.375 1 87.31 93 TYR A O 1
ATOM 702 N N . PRO A 1 94 ? -7.297 -0.523 14.797 1 92.19 94 PRO A N 1
ATOM 703 C CA . PRO A 1 94 ? -7.883 0.782 14.492 1 92.19 94 PRO A CA 1
ATOM 704 C C . PRO A 1 94 ? -7.332 1.899 15.375 1 92.19 94 PRO A C 1
ATOM 706 O O . PRO A 1 94 ? -7.297 3.061 14.953 1 92.19 94 PRO A O 1
ATOM 709 N N . HIS A 1 95 ? -6.922 1.597 16.609 1 96.62 95 HIS A N 1
ATOM 710 C CA . HIS A 1 95 ? -6.461 2.611 17.547 1 96.62 95 HIS A CA 1
ATOM 711 C C . HIS A 1 95 ? -4.941 2.605 17.672 1 96.62 95 HIS A C 1
ATOM 713 O O . HIS A 1 95 ? -4.398 2.576 18.766 1 96.62 95 HIS A O 1
ATOM 719 N N . SER A 1 96 ? -4.32 2.709 16.453 1 95.75 96 SER A N 1
ATOM 720 C CA . SER A 1 96 ? -2.869 2.557 16.438 1 95.75 96 SER A CA 1
ATOM 721 C C . SER A 1 96 ? -2.201 3.709 15.688 1 95.75 96 SER A C 1
ATOM 723 O O . SER A 1 96 ? -1 3.664 15.414 1 95.75 96 SER A O 1
ATOM 725 N N . ALA A 1 97 ? -2.973 4.723 15.328 1 97.5 97 ALA A N 1
ATOM 726 C CA . ALA A 1 97 ? -2.387 5.887 14.672 1 97.5 97 ALA A CA 1
ATOM 727 C C . ALA A 1 97 ? -1.394 6.594 15.586 1 97.5 97 ALA A C 1
ATOM 729 O O . ALA A 1 97 ? -1.606 6.668 16.797 1 97.5 97 ALA A O 1
ATOM 730 N N . ASN A 1 98 ? -0.353 7.176 14.977 1 98.19 98 ASN A N 1
ATOM 731 C CA . ASN A 1 98 ? 0.706 7.809 15.758 1 98.19 98 ASN A CA 1
ATOM 732 C C . ASN A 1 98 ? 1.277 9.031 15.039 1 98.19 98 ASN A C 1
ATOM 734 O O . ASN A 1 98 ? 0.876 10.156 15.32 1 98.19 98 ASN A O 1
ATOM 738 N N . SER A 1 99 ? 2.119 8.805 14.07 1 98.69 99 SER A N 1
ATOM 739 C CA . SER A 1 99 ? 2.75 9.945 13.422 1 98.69 99 SER A CA 1
ATOM 740 C C . SER A 1 99 ? 2.598 9.875 11.906 1 98.69 99 SER A C 1
ATOM 742 O O . SER A 1 99 ? 2.787 10.875 11.211 1 98.69 99 SER A O 1
ATOM 744 N N . GLN A 1 100 ? 2.354 8.68 11.414 1 98.44 100 GLN A N 1
ATOM 745 C CA . GLN A 1 100 ? 2.338 8.492 9.969 1 98.44 100 GLN A CA 1
ATOM 746 C C . GLN A 1 100 ? 1.004 8.93 9.367 1 98.44 100 GLN A C 1
ATOM 748 O O . GLN A 1 100 ? -0.049 8.742 9.984 1 98.44 100 GLN A O 1
ATOM 753 N N . PHE A 1 101 ? 1.074 9.516 8.156 1 98.81 101 PHE A N 1
ATOM 754 C CA . PHE A 1 101 ? -0.107 9.969 7.43 1 98.81 101 PHE A CA 1
ATOM 755 C C . PHE A 1 101 ? 0.053 9.727 5.934 1 98.81 101 PHE A C 1
ATOM 757 O O . PHE A 1 101 ? 1.134 9.352 5.473 1 98.81 101 PHE A O 1
ATOM 764 N N . PHE A 1 102 ? -1.042 9.875 5.188 1 98.69 102 PHE A N 1
ATOM 765 C CA . PHE A 1 102 ? -0.963 9.828 3.73 1 98.69 102 PHE A CA 1
ATOM 766 C C . PHE A 1 102 ? -1.826 10.914 3.105 1 98.69 102 PHE A C 1
ATOM 768 O O . PHE A 1 102 ? -2.729 11.445 3.754 1 98.69 102 PHE A O 1
ATOM 775 N N . ILE A 1 103 ? -1.493 11.281 1.928 1 98.88 103 ILE A N 1
ATOM 776 C CA . ILE A 1 103 ? -2.213 12.258 1.115 1 98.88 103 ILE A CA 1
ATOM 777 C C . ILE A 1 103 ? -2.725 11.586 -0.159 1 98.88 103 ILE A C 1
ATOM 779 O O 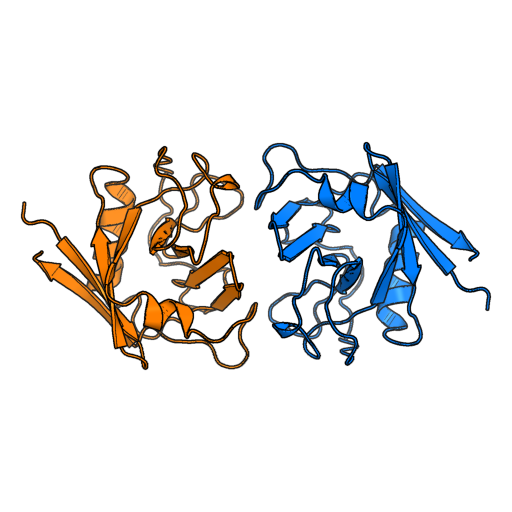. ILE A 1 103 ? -1.943 11.008 -0.92 1 98.88 103 ILE A O 1
ATOM 783 N N . CYS A 1 104 ? -3.969 11.711 -0.429 1 98.56 104 CYS A N 1
ATOM 784 C CA . CYS A 1 104 ? -4.598 11.008 -1.546 1 98.56 104 CYS A CA 1
ATOM 785 C C . CYS A 1 104 ? -4.293 11.711 -2.865 1 98.56 104 CYS A C 1
ATOM 787 O O . CYS A 1 104 ? -4.434 12.93 -2.971 1 98.56 104 CYS A O 1
ATOM 789 N N . PHE A 1 105 ? -3.908 10.914 -3.867 1 97.38 105 PHE A N 1
ATOM 790 C CA . PHE A 1 105 ? -3.748 11.43 -5.223 1 97.38 105 PHE A CA 1
ATOM 791 C C . PHE A 1 105 ? -5.094 11.5 -5.938 1 97.38 105 PHE A C 1
ATOM 793 O O . PHE A 1 105 ? -5.293 12.352 -6.809 1 97.38 105 PHE A O 1
ATOM 800 N N . ASP A 1 106 ? -5.867 10.508 -5.629 1 95.44 106 ASP A N 1
ATOM 801 C CA . ASP A 1 106 ? -7.125 10.32 -6.344 1 95.44 106 ASP A CA 1
ATOM 802 C C . ASP A 1 106 ? -8.172 9.656 -5.453 1 95.44 106 ASP A C 1
ATOM 804 O O . ASP A 1 106 ? -8.008 9.586 -4.234 1 95.44 106 ASP A O 1
ATOM 808 N N . ASP A 1 107 ? -9.273 9.289 -6.094 1 95.12 107 ASP A N 1
ATOM 809 C CA . ASP A 1 107 ? -10.406 8.719 -5.371 1 95.12 107 ASP A CA 1
ATOM 810 C C . ASP A 1 107 ? -10.008 7.445 -4.637 1 95.12 107 ASP A C 1
ATOM 812 O O . ASP A 1 107 ? -9.492 6.504 -5.25 1 95.12 107 ASP A O 1
ATOM 816 N N . ALA A 1 108 ? -10.125 7.434 -3.363 1 95.5 108 ALA A N 1
ATOM 817 C CA . ALA A 1 108 ? -9.867 6.297 -2.484 1 95.5 108 ALA A CA 1
ATOM 818 C C . ALA A 1 108 ? -11.023 6.086 -1.506 1 95.5 108 ALA A C 1
ATOM 820 O O . ALA A 1 108 ? -10.797 5.84 -0.318 1 95.5 108 ALA A O 1
ATOM 821 N N . ARG A 1 109 ? -12.227 6.23 -1.876 1 95.06 109 ARG A N 1
ATOM 822 C CA . ARG A 1 109 ? -13.406 6.223 -1.021 1 95.06 109 ARG A CA 1
ATOM 823 C C . ARG A 1 109 ? -13.594 4.859 -0.362 1 95.06 109 ARG A C 1
ATOM 825 O O . ARG A 1 109 ? -14.344 4.73 0.605 1 95.06 109 ARG A O 1
ATOM 832 N N . PHE A 1 110 ? -12.922 3.891 -0.874 1 90.56 110 PHE A N 1
ATOM 833 C CA . PHE A 1 110 ? -12.961 2.596 -0.205 1 90.56 110 PHE A CA 1
ATOM 834 C C . PHE A 1 110 ? -12.375 2.691 1.199 1 90.56 110 PHE A C 1
ATOM 836 O O . PHE A 1 110 ? -12.547 1.78 2.012 1 90.56 110 PHE A O 1
ATOM 843 N N . LEU A 1 111 ? -11.727 3.73 1.508 1 94.81 111 LEU A N 1
ATOM 844 C CA . LEU A 1 111 ? -11.141 3.951 2.826 1 94.81 111 LEU A CA 1
ATOM 845 C C . LEU A 1 111 ? -12.117 4.68 3.742 1 94.81 111 LEU A C 1
ATOM 847 O O . LEU A 1 111 ? -11.883 4.785 4.949 1 94.81 111 LEU A O 1
ATOM 851 N N . ASP A 1 112 ? -13.195 5.152 3.213 1 95.88 112 ASP A N 1
ATOM 852 C CA . ASP A 1 112 ? -14.117 5.988 3.971 1 95.88 112 ASP A CA 1
ATOM 853 C C . ASP A 1 112 ? -14.602 5.273 5.23 1 95.88 112 ASP A C 1
ATOM 855 O O . ASP A 1 112 ? -14.867 4.07 5.207 1 95.88 112 ASP A O 1
ATOM 859 N N . LYS A 1 113 ? -14.625 6.027 6.324 1 95.12 113 LYS A N 1
ATOM 860 C CA . LYS A 1 113 ? -15.164 5.586 7.605 1 95.12 113 LYS A CA 1
ATOM 861 C C . LYS A 1 113 ? -14.258 4.539 8.25 1 95.12 113 LYS A C 1
ATOM 863 O O . LYS A 1 113 ? -14.633 3.922 9.25 1 95.12 113 LYS A O 1
ATOM 868 N N . GLN A 1 114 ? -13.148 4.359 7.699 1 93.31 114 GLN A N 1
ATOM 869 C CA . GLN A 1 114 ? -12.203 3.381 8.219 1 93.31 114 GLN A CA 1
ATOM 870 C C . GLN A 1 114 ? -10.891 4.047 8.633 1 93.31 114 GLN A C 1
ATOM 872 O O . GLN A 1 114 ? -10.078 3.445 9.344 1 93.31 114 GLN A O 1
ATOM 877 N N . TYR A 1 115 ? -10.711 5.207 8.172 1 96.75 115 TYR A N 1
ATOM 878 C CA . TYR A 1 115 ? -9.523 5.996 8.477 1 96.75 115 TYR A CA 1
ATOM 879 C C . TYR A 1 115 ? -9.898 7.395 8.945 1 96.75 115 TYR A C 1
ATOM 881 O O . TYR A 1 115 ? -11.023 7.852 8.719 1 96.75 115 TYR A O 1
ATOM 889 N N . THR A 1 116 ? -8.953 8.016 9.578 1 98.5 116 THR A N 1
ATOM 890 C CA . THR A 1 116 ? -9.195 9.328 10.164 1 98.5 116 THR A CA 1
ATOM 891 C C . THR A 1 116 ? -8.703 10.43 9.227 1 98.5 116 THR A C 1
ATOM 893 O O . THR A 1 116 ? -7.5 10.617 9.062 1 98.5 116 THR A O 1
ATOM 896 N N . VAL A 1 117 ? -9.609 11.109 8.656 1 98.81 117 VAL A N 1
ATOM 897 C CA . VAL A 1 117 ? -9.25 12.305 7.902 1 98.81 117 VAL A CA 1
ATOM 898 C C . VAL A 1 117 ? -9.008 13.469 8.859 1 98.81 117 VAL A C 1
ATOM 900 O O . VAL A 1 117 ? -9.844 13.773 9.703 1 98.81 117 VAL A O 1
ATOM 903 N N . TRP A 1 118 ? -7.84 14.078 8.703 1 98.81 118 TRP A N 1
ATOM 904 C CA . TRP A 1 118 ? -7.5 15.156 9.633 1 98.81 118 TRP A CA 1
ATOM 905 C C . TRP A 1 118 ? -7.152 16.438 8.883 1 98.81 118 TRP A C 1
ATOM 907 O O . TRP A 1 118 ? -6.98 17.484 9.492 1 98.81 118 TRP A O 1
ATOM 917 N N . GLY A 1 119 ? -7.066 16.375 7.492 1 98.75 119 GLY A N 1
ATOM 918 C CA . GLY A 1 119 ? -6.691 17.578 6.758 1 98.75 119 GLY A CA 1
ATOM 919 C C . GLY A 1 119 ? -7.008 17.484 5.273 1 98.75 119 GLY A C 1
ATOM 920 O O . GLY A 1 119 ? -7.469 16.453 4.793 1 98.75 119 GLY A O 1
ATOM 921 N N . GLN A 1 120 ? -6.75 18.641 4.625 1 98.62 120 GLN A N 1
ATOM 922 C CA . GLN A 1 120 ? -6.973 18.797 3.189 1 98.62 120 GLN A CA 1
ATOM 923 C C . GLN A 1 120 ? -5.953 19.734 2.564 1 98.62 120 GLN A C 1
ATOM 925 O O . GLN A 1 120 ? -5.773 20.859 3.031 1 98.62 120 GLN A O 1
ATOM 930 N N . VAL A 1 121 ? -5.355 19.234 1.529 1 98.81 121 VAL A N 1
ATOM 931 C CA . VAL A 1 121 ? -4.422 20.109 0.824 1 98.81 121 VAL A CA 1
ATOM 932 C C . VAL A 1 121 ? -5.184 21.281 0.203 1 98.81 121 VAL A C 1
ATOM 934 O O . VAL A 1 121 ? -6.152 21.078 -0.535 1 98.81 121 VAL A O 1
ATOM 937 N N . GLU A 1 122 ? -4.746 22.375 0.525 1 98.12 122 GLU A N 1
ATOM 938 C CA . GLU A 1 122 ? -5.344 23.594 -0.018 1 98.12 122 GLU A CA 1
ATOM 939 C C . GLU A 1 122 ? -4.551 24.109 -1.218 1 98.12 122 GLU A C 1
ATOM 941 O O . GLU A 1 122 ? -5.125 24.688 -2.143 1 98.12 122 GLU A O 1
ATOM 946 N N . SER A 1 123 ? -3.324 24.016 -1.189 1 98.5 123 SER A N 1
ATOM 947 C CA . SER A 1 123 ? -2.449 24.422 -2.287 1 98.5 123 SER A CA 1
ATOM 948 C C . SER A 1 123 ? -1.157 23.609 -2.285 1 98.5 123 SER A C 1
ATOM 950 O O . SER A 1 123 ? -0.724 23.125 -1.238 1 98.5 123 SER A O 1
ATOM 952 N N . GLY A 1 124 ? -0.617 23.469 -3.551 1 98.75 124 GLY A N 1
ATOM 953 C CA . GLY A 1 124 ? 0.657 22.766 -3.662 1 98.75 124 GLY A CA 1
ATOM 954 C C . GLY A 1 124 ? 0.508 21.297 -3.965 1 98.75 124 GLY A C 1
ATOM 955 O O . GLY A 1 124 ? 1.453 20.516 -3.797 1 98.75 124 GLY A O 1
ATOM 956 N N . MET A 1 125 ? -0.65 20.891 -4.391 1 98.75 125 MET A N 1
ATOM 957 C CA . MET A 1 125 ? -0.87 19.484 -4.707 1 98.75 125 MET A CA 1
ATOM 958 C C . MET A 1 125 ? 0.089 19.016 -5.801 1 98.75 125 MET A C 1
ATOM 960 O O . MET A 1 125 ? 0.461 17.828 -5.844 1 98.75 125 MET A O 1
ATOM 964 N N . GLU A 1 126 ? 0.527 19.891 -6.648 1 98.56 126 GLU A N 1
ATOM 965 C CA . GLU A 1 126 ? 1.457 19.547 -7.719 1 98.56 126 GLU A CA 1
ATOM 966 C C . GLU A 1 126 ? 2.775 19.031 -7.156 1 98.56 126 GLU A C 1
ATOM 968 O O . GLU A 1 126 ? 3.457 18.234 -7.801 1 98.56 126 GLU A O 1
ATOM 973 N N . HIS A 1 127 ? 3.178 19.5 -5.984 1 98.75 127 HIS A N 1
ATOM 974 C CA . HIS A 1 127 ? 4.414 19.047 -5.363 1 98.75 127 HIS A CA 1
ATOM 975 C C . HIS A 1 127 ? 4.266 17.625 -4.809 1 98.75 127 HIS A C 1
ATOM 977 O O . HIS A 1 127 ? 5.23 16.859 -4.781 1 98.75 127 HIS A O 1
ATOM 983 N N . ILE A 1 128 ? 3.047 17.266 -4.332 1 98.62 128 ILE A N 1
ATOM 984 C CA . ILE A 1 128 ? 2.756 15.898 -3.924 1 98.62 128 ILE A CA 1
ATOM 985 C C . ILE A 1 128 ? 2.736 14.984 -5.148 1 98.62 128 ILE A C 1
ATOM 987 O O . ILE A 1 128 ? 3.32 13.898 -5.133 1 98.62 128 ILE A O 1
ATOM 991 N N . ASP A 1 129 ? 2.133 15.492 -6.246 1 97.88 129 ASP A N 1
ATOM 992 C CA . ASP A 1 129 ? 2.074 14.734 -7.492 1 97.88 129 ASP A CA 1
ATOM 993 C C . ASP A 1 129 ? 3.477 14.422 -8.008 1 97.88 129 ASP A C 1
ATOM 995 O O . ASP A 1 129 ? 3.686 13.398 -8.672 1 97.88 129 ASP A O 1
ATOM 999 N N . ALA A 1 130 ? 4.418 15.25 -7.652 1 97.5 130 ALA A N 1
ATOM 1000 C CA . ALA A 1 130 ? 5.758 15.156 -8.227 1 97.5 130 ALA A CA 1
ATOM 1001 C C . ALA A 1 130 ? 6.641 14.211 -7.426 1 97.5 130 ALA A C 1
ATOM 1003 O O . ALA A 1 130 ? 7.762 13.898 -7.832 1 97.5 130 ALA A O 1
ATOM 1004 N N . LEU A 1 131 ? 6.137 13.734 -6.309 1 97.81 131 LEU A N 1
ATOM 1005 C CA . LEU A 1 131 ? 6.941 12.836 -5.492 1 97.81 131 LEU A CA 1
ATOM 1006 C C . LEU A 1 131 ? 7.332 11.586 -6.285 1 97.81 131 LEU A C 1
ATOM 1008 O O . LEU A 1 131 ? 6.523 11.047 -7.039 1 97.81 131 LEU A O 1
ATOM 1012 N N . PRO A 1 132 ? 8.625 11.141 -6.098 1 96.38 132 PRO A N 1
ATOM 1013 C CA . PRO A 1 132 ? 9.016 9.883 -6.738 1 96.38 132 PRO A CA 1
ATOM 1014 C C . PRO A 1 132 ? 8.141 8.703 -6.309 1 96.38 132 PRO A C 1
ATOM 1016 O O . PRO A 1 132 ? 7.801 8.586 -5.129 1 96.38 132 PRO A O 1
ATOM 1019 N N . LYS A 1 133 ? 7.777 7.93 -7.258 1 94.44 133 LYS A N 1
ATOM 1020 C CA . LYS A 1 133 ? 6.871 6.809 -7.02 1 94.44 133 LYS A CA 1
ATOM 1021 C C . LYS A 1 133 ? 7.633 5.574 -6.555 1 94.44 133 LYS A C 1
ATOM 1023 O O . LYS A 1 133 ? 8.797 5.387 -6.91 1 94.44 133 LYS A O 1
ATOM 1028 N N . GLY A 1 134 ? 6.992 4.766 -5.664 1 90.75 134 GLY A N 1
ATOM 1029 C CA . GLY A 1 134 ? 7.586 3.516 -5.215 1 90.75 134 GLY A CA 1
ATOM 1030 C C . GLY A 1 134 ? 7.176 3.131 -3.809 1 90.75 134 GLY A C 1
ATOM 1031 O O . GLY A 1 134 ? 6.691 3.969 -3.045 1 90.75 134 GLY A O 1
ATOM 1032 N N . GLU A 1 135 ? 7.395 1.831 -3.459 1 86.81 135 GLU A N 1
ATOM 1033 C CA . GLU A 1 135 ? 7.172 1.298 -2.117 1 86.81 135 GLU A CA 1
ATOM 1034 C C . GLU A 1 135 ? 8.359 0.452 -1.659 1 86.81 135 GLU A C 1
ATOM 1036 O O . GLU A 1 135 ? 8.289 -0.779 -1.665 1 86.81 135 GLU A O 1
ATOM 1041 N N . PRO A 1 136 ? 9.453 0.96 -1.321 1 87.38 136 PRO A N 1
ATOM 1042 C CA . PRO A 1 136 ? 9.695 2.402 -1.265 1 87.38 136 PRO A CA 1
ATOM 1043 C C . PRO A 1 136 ? 10.242 2.959 -2.578 1 87.38 136 PRO A C 1
ATOM 1045 O O . PRO A 1 136 ? 10.75 2.203 -3.412 1 87.38 136 PRO A O 1
ATOM 1048 N N . PRO A 1 137 ? 10.117 4.355 -2.697 1 91.5 137 PRO A N 1
ATOM 1049 C CA . PRO A 1 137 ? 10.797 4.973 -3.84 1 91.5 137 PRO A CA 1
ATOM 1050 C C . PRO A 1 137 ? 12.32 4.855 -3.754 1 91.5 137 PRO A C 1
ATOM 1052 O O . PRO A 1 137 ? 12.891 4.961 -2.664 1 91.5 137 PRO A O 1
ATOM 1055 N N . ALA A 1 138 ? 12.953 4.691 -4.895 1 87.12 138 ALA A N 1
ATOM 1056 C CA . ALA A 1 138 ? 14.414 4.648 -4.945 1 87.12 138 ALA A CA 1
ATOM 1057 C C . ALA A 1 138 ? 15.023 5.938 -4.395 1 87.12 138 ALA A C 1
ATOM 1059 O O . ALA A 1 138 ? 16.031 5.902 -3.676 1 87.12 138 ALA A O 1
ATOM 1060 N N . ASN A 1 139 ? 14.438 7.109 -4.688 1 92.81 139 ASN A N 1
ATOM 1061 C CA . ASN A 1 139 ? 14.805 8.43 -4.199 1 92.81 139 ASN A CA 1
ATOM 1062 C C . ASN A 1 139 ? 13.609 9.156 -3.584 1 92.81 139 ASN A C 1
ATOM 1064 O O . ASN A 1 139 ? 13.039 10.047 -4.203 1 92.81 139 ASN A O 1
ATOM 1068 N N . PRO A 1 140 ? 13.367 8.812 -2.367 1 95.62 140 PRO A N 1
ATOM 1069 C CA . PRO A 1 140 ? 12.125 9.312 -1.775 1 95.62 140 PRO A CA 1
ATOM 1070 C C . PRO A 1 140 ? 12.141 10.828 -1.571 1 95.62 140 PRO A C 1
ATOM 1072 O O . PRO A 1 140 ? 13.188 11.406 -1.273 1 95.62 140 PRO A O 1
ATOM 1075 N N . GLY A 1 141 ? 11.016 11.453 -1.828 1 97.56 141 GLY A N 1
ATOM 1076 C CA . GLY A 1 141 ? 10.844 12.828 -1.391 1 97.56 141 GLY A CA 1
ATOM 1077 C C . GLY A 1 141 ? 10.914 12.992 0.116 1 97.56 141 GLY A C 1
ATOM 1078 O O . GLY A 1 141 ? 10.609 12.055 0.861 1 97.56 141 GLY A O 1
ATOM 1079 N N . VAL A 1 142 ? 11.336 14.211 0.517 1 98.12 142 VAL A N 1
ATOM 1080 C CA . VAL A 1 142 ? 11.57 14.453 1.936 1 98.12 142 VAL A CA 1
ATOM 1081 C C . VAL A 1 142 ? 10.836 15.719 2.369 1 98.12 142 VAL A C 1
ATOM 1083 O O . VAL A 1 142 ? 10.812 16.719 1.637 1 98.12 142 VAL A O 1
ATOM 1086 N N . ILE A 1 143 ? 10.266 15.617 3.527 1 98.62 143 ILE A N 1
ATOM 1087 C CA . ILE A 1 143 ? 9.789 16.844 4.164 1 98.62 143 ILE A CA 1
ATOM 1088 C C . ILE A 1 143 ? 10.969 17.625 4.738 1 98.62 143 ILE A C 1
ATOM 1090 O O . ILE A 1 143 ? 11.562 17.219 5.742 1 98.62 143 ILE A O 1
ATOM 1094 N N . ARG A 1 144 ? 11.258 18.688 4.133 1 98.69 144 ARG A N 1
ATOM 1095 C CA . ARG A 1 144 ? 12.383 19.484 4.617 1 98.69 144 ARG A CA 1
ATOM 1096 C C . ARG A 1 144 ? 12.031 20.203 5.918 1 98.69 144 ARG A C 1
ATOM 1098 O O . ARG A 1 144 ? 12.867 20.312 6.82 1 98.69 144 ARG A O 1
ATOM 1105 N N . LYS A 1 145 ? 10.797 20.656 5.953 1 98.69 145 LYS A N 1
ATOM 1106 C CA . LYS A 1 145 ? 10.281 21.359 7.129 1 98.69 145 LYS A CA 1
ATOM 1107 C C . LYS A 1 145 ? 8.758 21.25 7.207 1 98.69 145 LYS A C 1
ATOM 1109 O O . LYS A 1 145 ? 8.07 21.375 6.191 1 98.69 145 LYS A O 1
ATOM 1114 N N . ALA A 1 146 ? 8.297 21.016 8.398 1 98.81 146 ALA A N 1
ATOM 1115 C CA . ALA A 1 146 ? 6.863 21.094 8.688 1 98.81 146 ALA A CA 1
ATOM 1116 C C . ALA A 1 146 ? 6.57 22.188 9.719 1 98.81 146 ALA A C 1
ATOM 1118 O O . ALA A 1 146 ? 7.199 22.234 10.781 1 98.81 146 ALA A O 1
ATOM 1119 N N . SER A 1 147 ? 5.598 23 9.359 1 98.44 147 SER A N 1
ATOM 1120 C CA . SER A 1 147 ? 5.285 24.109 10.266 1 98.44 147 SER A CA 1
ATOM 1121 C C . SER A 1 147 ? 3.779 24.328 10.359 1 98.44 147 SER A C 1
ATOM 1123 O O . SER A 1 147 ? 3.064 24.203 9.359 1 98.44 147 SER A O 1
ATOM 1125 N N . VAL A 1 148 ? 3.395 24.656 11.531 1 98.25 148 VAL A N 1
ATOM 1126 C CA . VAL A 1 148 ? 2.014 25.094 11.734 1 98.25 148 VAL A CA 1
ATOM 1127 C C . VAL A 1 148 ? 1.93 26.609 11.672 1 98.25 148 VAL A C 1
ATOM 1129 O O . VAL A 1 148 ? 2.691 27.312 12.344 1 98.25 148 VAL A O 1
ATOM 1132 N N . VAL A 1 149 ? 1.043 27.062 10.844 1 95.56 149 VAL A N 1
ATOM 1133 C CA . VAL A 1 149 ? 0.914 28.5 10.68 1 95.56 149 VAL A CA 1
ATOM 1134 C C . VAL A 1 149 ? -0.539 28.922 10.898 1 95.56 149 VAL A C 1
ATOM 1136 O O . VAL A 1 149 ? -1.449 28.094 10.805 1 95.56 149 VAL A O 1
ATOM 1139 N N . ALA A 1 150 ? -0.694 30.156 11.242 1 89.19 150 ALA A N 1
ATOM 1140 C CA . ALA A 1 150 ? -2.043 30.719 11.352 1 89.19 150 ALA A CA 1
ATOM 1141 C C . ALA A 1 150 ? -2.695 30.844 9.977 1 89.19 150 ALA A C 1
ATOM 1143 O O . ALA A 1 150 ? -2.025 31.172 8.992 1 89.19 150 ALA A O 1
ATOM 1144 N N . ALA A 1 151 ? -3.988 30.406 9.961 1 77.88 151 ALA A N 1
ATOM 1145 C CA . ALA A 1 151 ? -4.719 30.562 8.703 1 77.88 151 ALA A CA 1
ATOM 1146 C C . ALA A 1 151 ? -4.91 32.031 8.367 1 77.88 151 ALA A C 1
ATOM 1148 O O . ALA A 1 151 ? -5.055 32.875 9.266 1 77.88 151 ALA A O 1
ATOM 1149 N N . MET B 1 1 ? 10.719 -30.594 -18.719 1 41.56 1 MET B N 1
ATOM 1150 C CA . MET B 1 1 ? 9.906 -30.516 -17.5 1 41.56 1 MET B CA 1
ATOM 1151 C C . MET B 1 1 ? 8.594 -29.781 -17.766 1 41.56 1 MET B C 1
ATOM 1153 O O . MET B 1 1 ? 8.578 -28.781 -18.469 1 41.56 1 MET B O 1
ATOM 1157 N N . ALA B 1 2 ? 7.398 -30.344 -17.688 1 55.12 2 ALA B N 1
ATOM 1158 C CA . ALA B 1 2 ? 6.137 -29.797 -18.203 1 55.12 2 ALA B CA 1
ATOM 1159 C C . ALA B 1 2 ? 5.84 -28.438 -17.578 1 55.12 2 ALA B C 1
ATOM 1161 O O . ALA B 1 2 ? 6.215 -28.172 -16.438 1 55.12 2 ALA B O 1
ATOM 1162 N N . ASP B 1 3 ? 5.496 -27.469 -18.344 1 81.69 3 ASP B N 1
ATOM 1163 C CA . ASP B 1 3 ? 5.121 -26.156 -17.844 1 81.69 3 ASP B CA 1
ATOM 1164 C C . ASP B 1 3 ? 4.066 -26.25 -16.75 1 81.69 3 ASP B C 1
ATOM 1166 O O . ASP B 1 3 ? 3.143 -27.062 -16.844 1 81.69 3 ASP B O 1
ATOM 1170 N N . GLU B 1 4 ? 4.398 -25.859 -15.586 1 92.94 4 GLU B N 1
ATOM 1171 C CA . GLU B 1 4 ? 3.465 -25.922 -14.469 1 92.94 4 GLU B CA 1
ATOM 1172 C C . GLU B 1 4 ? 2.719 -24.609 -14.289 1 92.94 4 GLU B C 1
ATOM 1174 O O . GLU B 1 4 ? 3.174 -23.562 -14.758 1 92.94 4 GLU B O 1
ATOM 1179 N N . LYS B 1 5 ? 1.525 -24.828 -13.844 1 98.25 5 LYS B N 1
ATOM 1180 C CA . LYS B 1 5 ? 0.682 -23.688 -13.516 1 98.25 5 LYS B CA 1
ATOM 1181 C C . LYS B 1 5 ? 0.235 -23.719 -12.062 1 98.25 5 LYS B C 1
ATOM 11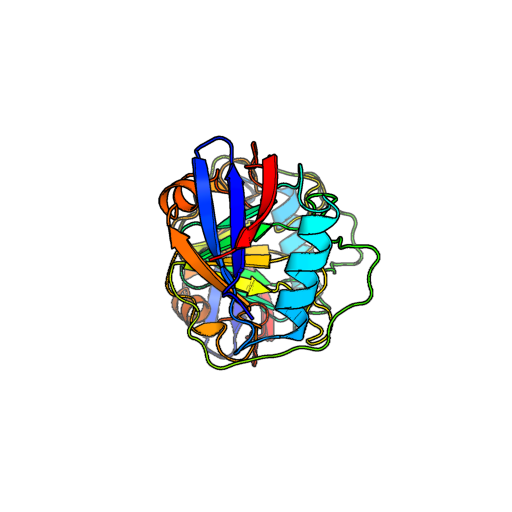83 O O . LYS B 1 5 ? 0.203 -24.797 -11.445 1 98.25 5 LYS B O 1
ATOM 1188 N N . LEU B 1 6 ? -0.008 -22.609 -11.547 1 98.75 6 LEU B N 1
ATOM 1189 C CA . LEU B 1 6 ? -0.643 -22.484 -10.242 1 98.75 6 LEU B CA 1
ATOM 1190 C C . LEU B 1 6 ? -2.121 -22.141 -10.383 1 98.75 6 LEU B C 1
ATOM 1192 O O . LEU B 1 6 ? -2.484 -21.25 -11.172 1 98.75 6 LEU B O 1
ATOM 1196 N N . VAL B 1 7 ? -2.926 -22.844 -9.703 1 98.81 7 VAL B N 1
ATOM 1197 C CA . VAL B 1 7 ? -4.348 -22.516 -9.664 1 98.81 7 VAL B CA 1
ATOM 1198 C C . VAL B 1 7 ? -4.73 -22.047 -8.266 1 98.81 7 VAL B C 1
ATOM 1200 O O . VAL B 1 7 ? -4.52 -22.75 -7.281 1 98.81 7 VAL B O 1
ATOM 1203 N N . LEU B 1 8 ? -5.191 -20.859 -8.148 1 98.88 8 LEU B N 1
ATOM 1204 C CA . LEU B 1 8 ? -5.812 -20.359 -6.934 1 98.88 8 LEU B CA 1
ATOM 1205 C C . LEU B 1 8 ? -7.336 -20.438 -7.023 1 98.88 8 LEU B C 1
ATOM 1207 O O . LEU B 1 8 ? -7.945 -19.812 -7.883 1 98.88 8 LEU B O 1
ATOM 1211 N N . SER B 1 9 ? -7.891 -21.203 -6.18 1 98.88 9 SER B N 1
ATOM 1212 C CA . SER B 1 9 ? -9.344 -21.281 -6.098 1 98.88 9 SER B CA 1
ATOM 1213 C C . SER B 1 9 ? -9.891 -20.25 -5.109 1 98.88 9 SER B C 1
ATOM 1215 O O . SER B 1 9 ? -9.578 -20.297 -3.918 1 98.88 9 SER B O 1
ATOM 1217 N N . LEU B 1 10 ? -10.688 -19.344 -5.617 1 98.62 10 LEU B N 1
ATOM 1218 C CA . LEU B 1 10 ? -11.391 -18.344 -4.816 1 98.62 10 LEU B CA 1
ATOM 1219 C C . LEU B 1 10 ? -12.891 -18.625 -4.785 1 98.62 10 LEU B C 1
ATOM 1221 O O . LEU B 1 10 ? -13.375 -19.5 -5.504 1 98.62 10 LEU B O 1
ATOM 1225 N N . ASP B 1 11 ? -13.586 -17.906 -3.938 1 97.94 11 ASP B N 1
ATOM 1226 C CA . ASP B 1 11 ? -15.031 -18.094 -3.873 1 97.94 11 ASP B CA 1
ATOM 1227 C C . ASP B 1 11 ? -15.688 -17.75 -5.211 1 97.94 11 ASP B C 1
ATOM 1229 O O . ASP B 1 11 ? -16.672 -18.375 -5.598 1 97.94 11 ASP B O 1
ATOM 1233 N N . SER B 1 12 ? -15.109 -16.844 -5.871 1 98.12 12 SER B N 1
ATOM 1234 C CA . SER B 1 12 ? -15.719 -16.359 -7.109 1 98.12 12 SER B CA 1
ATOM 1235 C C . SER B 1 12 ? -15.305 -17.219 -8.297 1 98.12 12 SER B C 1
ATOM 1237 O O . SER B 1 12 ? -15.875 -17.094 -9.383 1 98.12 12 SER B O 1
ATOM 1239 N N . GLY B 1 13 ? -14.242 -18.016 -8.188 1 98.62 13 GLY B N 1
ATOM 1240 C CA . GLY B 1 13 ? -13.766 -18.859 -9.273 1 98.62 13 GLY B CA 1
ATOM 1241 C C . GLY B 1 13 ? -12.266 -19.078 -9.234 1 98.62 13 GLY B C 1
ATOM 1242 O O . GLY B 1 13 ? -11.586 -18.672 -8.289 1 98.62 13 GLY B O 1
ATOM 1243 N N . ASP B 1 14 ? -11.781 -19.734 -10.219 1 98.75 14 ASP B N 1
ATOM 1244 C CA . ASP B 1 14 ? -10.367 -20.125 -10.266 1 98.75 14 ASP B CA 1
ATOM 1245 C C . ASP B 1 14 ? -9.547 -19.078 -11.016 1 98.75 14 ASP B C 1
ATOM 1247 O O . ASP B 1 14 ? -9.992 -18.531 -12.023 1 98.75 14 ASP B O 1
ATOM 1251 N N . VAL B 1 15 ? -8.367 -18.859 -10.492 1 98.88 15 VAL B N 1
ATOM 1252 C CA . VAL B 1 15 ? -7.344 -18.062 -11.156 1 98.88 15 VAL B CA 1
ATOM 1253 C C . VAL B 1 15 ? -6.184 -18.953 -11.578 1 98.88 15 VAL B C 1
ATOM 1255 O O . VAL B 1 15 ? -5.594 -19.656 -10.742 1 98.88 15 VAL B O 1
ATOM 1258 N N . VAL B 1 16 ? -5.855 -18.953 -12.812 1 98.81 16 VAL B N 1
ATOM 1259 C CA . VAL B 1 16 ? -4.77 -19.781 -13.328 1 98.81 16 VAL B CA 1
ATOM 1260 C C . VAL B 1 16 ? -3.553 -18.906 -13.625 1 98.81 16 VAL B C 1
ATOM 1262 O O . VAL B 1 16 ? -3.648 -17.938 -14.375 1 98.81 16 VAL B O 1
ATOM 1265 N N . ILE B 1 17 ? -2.496 -19.297 -13.047 1 98.75 17 ILE B N 1
ATOM 1266 C CA . ILE B 1 17 ? -1.271 -18.5 -13.148 1 98.75 17 ILE B CA 1
ATOM 1267 C C . ILE B 1 17 ? -0.182 -19.344 -13.82 1 98.75 17 ILE B C 1
ATOM 1269 O O . ILE B 1 17 ? 0.137 -20.438 -13.367 1 98.75 17 ILE B O 1
ATOM 1273 N N . LYS B 1 18 ? 0.329 -18.797 -14.914 1 98.5 18 LYS B N 1
ATOM 1274 C CA . LYS B 1 18 ? 1.521 -19.359 -15.539 1 98.5 18 LYS B CA 1
ATOM 1275 C C . LYS B 1 18 ? 2.766 -19.078 -14.703 1 98.5 18 LYS B C 1
ATOM 1277 O O . LYS B 1 18 ? 3.074 -17.922 -14.414 1 98.5 18 LYS B O 1
ATOM 1282 N N . LEU B 1 19 ? 3.426 -20.109 -14.328 1 98.56 19 LEU B N 1
ATOM 1283 C CA . LEU B 1 19 ? 4.676 -19.953 -13.594 1 98.56 19 LEU B CA 1
ATOM 1284 C C . LEU B 1 19 ? 5.82 -19.609 -14.539 1 98.56 19 LEU B C 1
ATOM 1286 O O . LEU B 1 19 ? 5.855 -20.094 -15.68 1 98.56 19 LEU B O 1
ATOM 1290 N N . ARG B 1 20 ? 6.738 -18.75 -14.07 1 98.12 20 ARG B N 1
ATOM 1291 C CA . ARG B 1 20 ? 7.82 -18.266 -14.914 1 98.12 20 ARG B CA 1
ATOM 1292 C C . ARG B 1 20 ? 9.18 -18.578 -14.312 1 98.12 20 ARG B C 1
ATOM 1294 O O . ARG B 1 20 ? 9.93 -17.672 -13.945 1 98.12 20 ARG B O 1
ATOM 1301 N N . PRO B 1 21 ? 9.562 -19.859 -14.297 1 98.06 21 PRO B N 1
ATOM 1302 C CA . PRO B 1 21 ? 10.883 -20.203 -13.773 1 98.06 21 PRO B CA 1
ATOM 1303 C C . PRO B 1 21 ? 12.023 -19.625 -14.617 1 98.06 21 PRO B C 1
ATOM 1305 O O . PRO B 1 21 ? 13.164 -19.578 -14.156 1 98.06 21 PRO B O 1
ATOM 1308 N N . ASP B 1 22 ? 11.75 -19.203 -15.812 1 98.06 22 ASP B N 1
ATOM 1309 C CA . ASP B 1 22 ? 12.742 -18.531 -16.656 1 98.06 22 ASP B CA 1
ATOM 1310 C C . ASP B 1 22 ? 13.141 -17.188 -16.047 1 98.06 22 ASP B C 1
ATOM 1312 O O . ASP B 1 22 ? 14.258 -16.719 -16.266 1 98.06 22 ASP B O 1
ATOM 1316 N N . LEU B 1 23 ? 12.242 -16.609 -15.273 1 98.25 23 LEU B N 1
ATOM 1317 C CA . LEU B 1 23 ? 12.492 -15.297 -14.688 1 98.25 23 LEU B CA 1
ATOM 1318 C C . LEU B 1 23 ? 12.992 -15.43 -13.258 1 98.25 23 LEU B C 1
ATOM 1320 O O . LEU B 1 23 ? 13.914 -14.719 -12.852 1 98.25 23 LEU B O 1
ATOM 1324 N N . ALA B 1 24 ? 12.391 -16.328 -12.531 1 98.62 24 ALA B N 1
ATOM 1325 C CA . ALA B 1 24 ? 12.648 -16.391 -11.094 1 98.62 24 ALA B CA 1
ATOM 1326 C C . ALA B 1 24 ? 12.539 -17.828 -10.594 1 98.62 24 ALA B C 1
ATOM 1328 O O . ALA B 1 24 ? 11.609 -18.172 -9.867 1 98.62 24 ALA B O 1
ATOM 1329 N N . PRO B 1 25 ? 13.508 -18.625 -10.945 1 98.56 25 PRO B N 1
ATOM 1330 C CA . PRO B 1 25 ? 13.414 -20.047 -10.617 1 98.56 25 PRO B CA 1
ATOM 1331 C C . PRO B 1 25 ? 13.297 -20.297 -9.109 1 98.56 25 PRO B C 1
ATOM 1333 O O . PRO B 1 25 ? 12.562 -21.203 -8.688 1 98.56 25 PRO B O 1
ATOM 1336 N N . GLY B 1 26 ? 14.031 -19.594 -8.273 1 98.62 26 GLY B N 1
ATOM 1337 C CA . GLY B 1 26 ? 13.953 -19.781 -6.836 1 98.62 26 GLY B CA 1
ATOM 1338 C C . GLY B 1 26 ? 12.594 -19.438 -6.262 1 98.62 26 GLY B C 1
ATOM 1339 O O . GLY B 1 26 ? 12.062 -20.156 -5.418 1 98.62 26 GLY B O 1
ATOM 1340 N N . HIS B 1 27 ? 12.039 -18.375 -6.688 1 98.75 27 HIS B N 1
ATOM 1341 C CA . HIS B 1 27 ? 10.734 -17.938 -6.199 1 98.75 27 HIS B CA 1
ATOM 1342 C C . HIS B 1 27 ? 9.625 -18.859 -6.684 1 98.75 27 HIS B C 1
ATOM 1344 O O . HIS B 1 27 ? 8.688 -19.156 -5.938 1 98.75 27 HIS B O 1
ATOM 1350 N N . VAL B 1 28 ? 9.742 -19.25 -7.914 1 98.69 28 VAL B N 1
ATOM 1351 C CA . VAL B 1 28 ? 8.766 -20.203 -8.43 1 98.69 28 VAL B CA 1
ATOM 1352 C C . VAL B 1 28 ? 8.789 -21.469 -7.59 1 98.69 28 VAL B C 1
ATOM 1354 O O . VAL B 1 28 ? 7.738 -22 -7.215 1 98.69 28 VAL B O 1
ATOM 1357 N N . GLU B 1 29 ? 9.945 -21.953 -7.309 1 98.56 29 GLU B N 1
ATOM 1358 C CA . GLU B 1 29 ? 10.062 -23.156 -6.48 1 98.56 29 GLU B CA 1
ATOM 1359 C C . GLU B 1 29 ? 9.422 -22.938 -5.109 1 98.56 29 GLU B C 1
ATOM 1361 O O . GLU B 1 29 ? 8.742 -23.828 -4.59 1 98.56 29 GLU B O 1
ATOM 1366 N N . ARG B 1 30 ? 9.648 -21.828 -4.473 1 98.69 30 ARG B N 1
ATOM 1367 C CA . ARG B 1 30 ? 9.055 -21.5 -3.182 1 98.69 30 ARG B CA 1
ATOM 1368 C C . ARG B 1 30 ? 7.527 -21.5 -3.264 1 98.69 30 ARG B C 1
ATOM 1370 O O . ARG B 1 30 ? 6.859 -22.094 -2.416 1 98.69 30 ARG B O 1
ATOM 1377 N N . ILE B 1 31 ? 6.988 -20.797 -4.289 1 98.69 31 ILE B N 1
ATOM 1378 C CA . ILE B 1 31 ? 5.543 -20.734 -4.477 1 98.69 31 ILE B CA 1
ATOM 1379 C C . ILE B 1 31 ? 4.98 -22.156 -4.605 1 98.69 31 ILE B C 1
ATOM 1381 O O . ILE B 1 31 ? 3.994 -22.5 -3.951 1 98.69 31 ILE B O 1
ATOM 1385 N N . LYS B 1 32 ? 5.613 -22.953 -5.395 1 98.44 32 LYS B N 1
ATOM 1386 C CA . LYS B 1 32 ? 5.156 -24.328 -5.594 1 98.44 32 LYS B CA 1
ATOM 1387 C C . LYS B 1 32 ? 5.223 -25.125 -4.293 1 98.44 32 LYS B C 1
ATOM 1389 O O . LYS B 1 32 ? 4.289 -25.859 -3.961 1 98.44 32 LYS B O 1
ATOM 1394 N N . GLU B 1 33 ? 6.336 -25.031 -3.676 1 98.56 33 GLU B N 1
ATOM 1395 C CA . GLU B 1 33 ? 6.547 -25.75 -2.424 1 98.56 33 GLU B CA 1
ATOM 1396 C C . GLU B 1 33 ? 5.461 -25.406 -1.405 1 98.56 33 GLU B C 1
ATOM 1398 O O . GLU B 1 33 ? 4.844 -26.312 -0.829 1 98.56 33 GLU B O 1
ATOM 1403 N N . LEU B 1 34 ? 5.207 -24.172 -1.204 1 98.75 34 LEU B N 1
ATOM 1404 C CA . LEU B 1 34 ? 4.219 -23.719 -0.226 1 98.75 34 LEU B CA 1
ATOM 1405 C C . LEU B 1 34 ? 2.812 -24.125 -0.65 1 98.75 34 LEU B C 1
ATOM 1407 O O . LEU B 1 34 ? 1.996 -24.531 0.187 1 98.75 34 LEU B O 1
ATOM 1411 N N . ALA B 1 35 ? 2.535 -24 -1.928 1 98.62 35 ALA B N 1
ATOM 1412 C CA . ALA B 1 35 ? 1.236 -24.453 -2.422 1 98.62 35 ALA B CA 1
ATOM 1413 C C . ALA B 1 35 ? 1.04 -25.938 -2.158 1 98.62 35 ALA B C 1
ATOM 1415 O O . ALA B 1 35 ? -0.009 -26.359 -1.66 1 98.62 35 ALA B O 1
ATOM 1416 N N . ASN B 1 36 ? 2.02 -26.703 -2.479 1 98.19 36 ASN B N 1
ATOM 1417 C CA . ASN B 1 36 ? 1.943 -28.141 -2.32 1 98.19 36 ASN B CA 1
ATOM 1418 C C . ASN B 1 36 ? 1.814 -28.547 -0.852 1 98.19 36 ASN B C 1
ATOM 1420 O O . ASN B 1 36 ? 1.214 -29.578 -0.533 1 98.19 36 ASN B O 1
ATOM 1424 N N . GLU B 1 37 ? 2.316 -27.719 0.03 1 98.44 37 GLU B N 1
ATOM 1425 C CA . GLU B 1 37 ? 2.246 -27.984 1.466 1 98.44 37 GLU B CA 1
ATOM 1426 C C . GLU B 1 37 ? 0.903 -27.531 2.039 1 98.44 37 GLU B C 1
ATOM 1428 O O . GLU B 1 37 ? 0.627 -27.75 3.223 1 98.44 37 GLU B O 1
ATOM 1433 N N . GLY B 1 38 ? 0.1 -26.875 1.256 1 98.56 38 GLY B N 1
ATOM 1434 C CA . GLY B 1 38 ? -1.181 -26.375 1.718 1 98.56 38 GLY B CA 1
ATOM 1435 C C . GLY B 1 38 ? -1.065 -25.047 2.457 1 98.56 38 GLY B C 1
ATOM 1436 O O . GLY B 1 38 ? -2.002 -24.641 3.139 1 98.56 38 GLY B O 1
ATOM 1437 N N . PHE B 1 39 ? 0.063 -24.438 2.361 1 98.69 39 PHE B N 1
ATOM 1438 C CA . PHE B 1 39 ? 0.357 -23.219 3.111 1 98.69 39 PHE B CA 1
ATOM 1439 C C . PHE B 1 39 ? -0.628 -22.109 2.756 1 98.69 39 PHE B C 1
ATOM 1441 O O . PHE B 1 39 ? -1.065 -21.359 3.627 1 98.69 39 PHE B O 1
ATOM 1448 N N . TYR B 1 40 ? -1.008 -21.984 1.466 1 98.62 40 TYR B N 1
ATOM 1449 C CA . TYR B 1 40 ? -1.801 -20.859 0.986 1 98.62 40 TYR B CA 1
ATOM 1450 C C . TYR B 1 40 ? -3.287 -21.094 1.212 1 98.62 40 TYR B C 1
ATOM 1452 O O . TYR B 1 40 ? -4.105 -20.188 1.046 1 98.62 40 TYR B O 1
ATOM 1460 N N . ASP B 1 41 ? -3.643 -22.344 1.604 1 98.5 41 ASP B N 1
ATOM 1461 C CA . ASP B 1 41 ? -5.055 -22.641 1.832 1 98.5 41 ASP B CA 1
ATOM 1462 C C . ASP B 1 41 ? -5.598 -21.844 3.012 1 98.5 41 ASP B C 1
ATOM 1464 O O . ASP B 1 41 ? -5.062 -21.906 4.121 1 98.5 41 ASP B O 1
ATOM 1468 N N . GLY B 1 42 ? -6.625 -21.031 2.756 1 98 42 GLY B N 1
ATOM 1469 C CA . GLY B 1 42 ? -7.246 -20.25 3.805 1 98 42 GLY B CA 1
ATOM 1470 C C . GLY B 1 42 ? -6.605 -18.891 3.988 1 98 42 GLY B C 1
ATOM 1471 O O . GLY B 1 42 ? -7.062 -18.078 4.805 1 98 42 GLY B O 1
ATOM 1472 N N . VAL B 1 43 ? -5.625 -18.641 3.25 1 97.81 43 VAL B N 1
ATOM 1473 C CA . VAL B 1 43 ? -4.898 -17.375 3.396 1 97.81 43 VAL B CA 1
ATOM 1474 C C . VAL B 1 43 ? -5.668 -16.25 2.705 1 97.81 43 VAL B C 1
ATOM 1476 O O . VAL B 1 43 ? -6.219 -16.453 1.617 1 97.81 43 VAL B O 1
ATOM 1479 N N . LYS B 1 44 ? -5.66 -15.062 3.26 1 97.19 44 LYS B N 1
ATOM 1480 C CA . LYS B 1 44 ? -6.453 -13.922 2.805 1 97.19 44 LYS B CA 1
ATOM 1481 C C . LYS B 1 44 ? -5.637 -13.016 1.887 1 97.19 44 LYS B C 1
ATOM 1483 O O . LYS B 1 44 ? -4.406 -12.984 1.97 1 97.19 44 LYS B O 1
ATOM 1488 N N . PHE B 1 45 ? -6.344 -12.383 0.959 1 98 45 PHE B N 1
ATOM 1489 C CA . PHE B 1 45 ? -5.816 -11.164 0.354 1 98 45 PHE B CA 1
ATOM 1490 C C . PHE B 1 45 ? -6.004 -9.969 1.285 1 98 45 PHE B C 1
ATOM 1492 O O . PHE B 1 45 ? -7.066 -9.352 1.3 1 98 45 PHE B O 1
ATOM 1499 N N . HIS B 1 46 ? -4.973 -9.578 1.948 1 95.12 46 HIS B N 1
ATOM 1500 C CA . HIS B 1 46 ? -5.09 -8.648 3.064 1 95.12 46 HIS B CA 1
ATOM 1501 C C . HIS B 1 46 ? -4.918 -7.207 2.598 1 95.12 46 HIS B C 1
ATOM 1503 O O . HIS B 1 46 ? -5.18 -6.27 3.355 1 95.12 46 HIS B O 1
ATOM 1509 N N . ARG B 1 47 ? -4.488 -6.977 1.44 1 94.5 47 ARG B N 1
ATOM 1510 C CA . ARG B 1 47 ? -4.312 -5.664 0.834 1 94.5 47 ARG B CA 1
ATOM 1511 C C . ARG B 1 47 ? -4.789 -5.656 -0.614 1 94.5 47 ARG B C 1
ATOM 1513 O O . ARG B 1 47 ? -4.242 -6.371 -1.457 1 94.5 47 ARG B O 1
ATOM 1520 N N . VAL B 1 48 ? -5.82 -4.969 -0.901 1 95.81 48 VAL B N 1
ATOM 1521 C CA . VAL B 1 48 ? -6.383 -4.875 -2.242 1 95.81 48 VAL B CA 1
ATOM 1522 C C . VAL B 1 48 ? -6.613 -3.408 -2.604 1 95.81 48 VAL B C 1
ATOM 1524 O O . VAL B 1 48 ? -7.559 -2.783 -2.117 1 95.81 48 VAL B O 1
ATOM 1527 N N . ILE B 1 49 ? -5.754 -2.908 -3.441 1 93.62 49 ILE B N 1
ATOM 1528 C CA . ILE B 1 49 ? -5.785 -1.5 -3.818 1 93.62 49 ILE B CA 1
ATOM 1529 C C . ILE B 1 49 ? -6.254 -1.362 -5.266 1 93.62 49 ILE B C 1
ATOM 1531 O O . ILE B 1 49 ? -5.531 -1.725 -6.195 1 93.62 49 ILE B O 1
ATOM 1535 N N . PRO B 1 50 ? -7.438 -0.75 -5.461 1 92.5 50 PRO B N 1
ATOM 1536 C CA . PRO B 1 50 ? -7.941 -0.586 -6.824 1 92.5 50 PRO B CA 1
ATOM 1537 C C . PRO B 1 50 ? -6.949 0.127 -7.738 1 92.5 50 PRO B C 1
ATOM 1539 O O . PRO B 1 50 ? -6.316 1.104 -7.328 1 92.5 50 PRO B O 1
ATOM 1542 N N . GLY B 1 51 ? -6.836 -0.493 -8.984 1 90.75 51 GLY B N 1
ATOM 1543 C CA . GLY B 1 51 ? -5.969 0.128 -9.969 1 90.75 51 GLY B CA 1
ATOM 1544 C C . GLY B 1 51 ? -4.496 -0.165 -9.742 1 90.75 51 GLY B C 1
ATOM 1545 O O . GLY B 1 51 ? -3.643 0.279 -10.508 1 90.75 51 GLY B O 1
ATOM 1546 N N . PHE B 1 52 ? -4.195 -0.898 -8.742 1 93.75 52 PHE B N 1
ATOM 1547 C CA . PHE B 1 52 ? -2.795 -1.188 -8.453 1 93.75 52 PHE B CA 1
ATOM 1548 C C . PHE B 1 52 ? -2.562 -2.689 -8.352 1 93.75 52 PHE B C 1
ATOM 1550 O O . PHE B 1 52 ? -2.193 -3.336 -9.336 1 93.75 52 PHE B O 1
ATOM 1557 N N . MET B 1 53 ? -2.984 -3.217 -7.129 1 97.5 53 MET B N 1
ATOM 1558 C CA . MET B 1 53 ? -2.68 -4.637 -7.004 1 97.5 53 MET B CA 1
ATOM 1559 C C . MET B 1 53 ? -3.441 -5.258 -5.836 1 97.5 53 MET B C 1
ATOM 1561 O O . MET B 1 53 ? -4.09 -4.547 -5.066 1 97.5 53 MET B O 1
ATOM 1565 N N . ALA B 1 54 ? -3.43 -6.609 -5.785 1 98.31 54 ALA B N 1
ATOM 1566 C CA . ALA B 1 54 ? -3.91 -7.41 -4.664 1 98.31 54 ALA B CA 1
ATOM 1567 C C . ALA B 1 54 ? -2.777 -8.227 -4.051 1 98.31 54 ALA B C 1
ATOM 1569 O O . ALA B 1 54 ? -2.057 -8.93 -4.762 1 98.31 54 ALA B O 1
ATOM 1570 N N . GLN B 1 55 ? -2.629 -8.086 -2.812 1 97.62 55 GLN B N 1
ATOM 1571 C CA . GLN B 1 55 ? -1.55 -8.781 -2.119 1 97.62 55 GLN B CA 1
ATOM 1572 C C . GLN B 1 55 ? -2.102 -9.836 -1.165 1 97.62 55 GLN B C 1
ATOM 1574 O O . GLN B 1 55 ? -3.064 -9.586 -0.439 1 97.62 55 GLN B O 1
ATOM 1579 N N . GLY B 1 56 ? -1.521 -11.055 -1.241 1 97.69 56 GLY B N 1
ATOM 1580 C CA . GLY B 1 56 ? -1.793 -12.164 -0.338 1 97.69 56 GLY B CA 1
ATOM 1581 C C . GLY B 1 56 ? -0.546 -12.93 0.058 1 97.69 56 GLY B C 1
ATOM 1582 O O . GLY B 1 56 ? 0.573 -12.461 -0.157 1 97.69 56 GLY B O 1
ATOM 1583 N N . GLY B 1 57 ? -0.812 -14.047 0.812 1 97.25 57 GLY B N 1
ATOM 1584 C CA . GLY B 1 57 ? 0.278 -14.969 1.107 1 97.25 57 GLY B CA 1
ATOM 1585 C C . GLY B 1 57 ? 0.839 -14.797 2.506 1 97.25 57 GLY B C 1
ATOM 1586 O O . GLY B 1 57 ? 1.852 -15.406 2.854 1 97.25 57 GLY B O 1
ATOM 1587 N N . CYS B 1 58 ? 0.254 -14 3.316 1 95.38 58 CYS B N 1
ATOM 1588 C CA . CYS B 1 58 ? 0.588 -13.914 4.734 1 95.38 58 CYS B CA 1
ATOM 1589 C C . CYS B 1 58 ? -0.314 -14.828 5.562 1 95.38 58 CYS B C 1
ATOM 1591 O O . CYS B 1 58 ? -1.528 -14.625 5.609 1 95.38 58 CYS B O 1
ATOM 1593 N N . PRO B 1 59 ? 0.287 -15.734 6.27 1 94.81 59 PRO B N 1
ATOM 1594 C CA . PRO B 1 59 ? -0.542 -16.672 7.027 1 94.81 59 PRO B CA 1
ATOM 1595 C C . PRO B 1 59 ? -1.367 -15.992 8.117 1 94.81 59 PRO B C 1
ATOM 1597 O O . PRO B 1 59 ? -2.455 -16.453 8.453 1 94.81 59 PRO B O 1
ATOM 1600 N N . GLN B 1 60 ? -0.941 -14.891 8.602 1 89.88 60 GLN B N 1
ATOM 1601 C CA . GLN B 1 60 ? -1.67 -14.172 9.641 1 89.88 60 GLN B CA 1
ATOM 1602 C C . GLN B 1 60 ? -2.609 -13.133 9.039 1 89.88 60 GLN B C 1
ATOM 1604 O O . GLN B 1 60 ? -3.432 -12.547 9.742 1 89.88 60 GLN B O 1
ATOM 1609 N N . GLY B 1 61 ? -2.453 -12.914 7.758 1 88.38 61 GLY B N 1
ATOM 1610 C CA . GLY B 1 61 ? -3.297 -11.945 7.066 1 88.38 61 GLY B CA 1
ATOM 1611 C C . GLY B 1 61 ? -3.037 -10.516 7.492 1 88.38 61 GLY B C 1
ATOM 1612 O O . GLY B 1 61 ? -3.916 -9.656 7.375 1 88.38 61 GLY B O 1
ATOM 1613 N N . THR B 1 62 ? -1.844 -10.25 8.039 1 82.81 62 THR B N 1
ATOM 1614 C CA . THR B 1 62 ? -1.533 -8.93 8.578 1 82.81 62 THR B CA 1
ATOM 1615 C C . THR B 1 62 ? -0.551 -8.188 7.668 1 82.81 62 THR B C 1
ATOM 1617 O O . THR B 1 62 ? -0.363 -6.98 7.801 1 82.81 62 THR B O 1
ATOM 1620 N N . GLY B 1 63 ? 0.097 -8.93 6.852 1 87.38 63 GLY B N 1
ATOM 1621 C CA . GLY B 1 63 ? 1.163 -8.367 6.039 1 87.38 63 GLY B CA 1
ATOM 1622 C C . GLY B 1 63 ? 2.527 -8.453 6.699 1 87.38 63 GLY B C 1
ATOM 1623 O O . GLY B 1 63 ? 3.543 -8.125 6.082 1 87.38 63 GLY B O 1
ATOM 1624 N N . MET B 1 64 ? 2.613 -8.938 7.891 1 83.06 64 MET B N 1
ATOM 1625 C CA . MET B 1 64 ? 3.867 -8.945 8.633 1 83.06 64 MET B CA 1
ATOM 1626 C C . MET B 1 64 ? 4.414 -10.359 8.773 1 83.06 64 MET B C 1
ATOM 1628 O O . MET B 1 64 ? 5.465 -10.57 9.383 1 83.06 64 MET B O 1
ATOM 1632 N N . GLY B 1 65 ? 3.771 -11.32 8.164 1 87.62 65 GLY B N 1
ATOM 1633 C CA . GLY B 1 65 ? 4.191 -12.703 8.352 1 87.62 65 GLY B CA 1
ATOM 1634 C C . GLY B 1 65 ? 4.645 -13.367 7.07 1 87.62 65 GLY B C 1
ATOM 1635 O O . GLY B 1 65 ? 4.672 -12.742 6.012 1 87.62 65 GLY B O 1
ATOM 1636 N N . GLY B 1 66 ? 5.09 -14.609 7.223 1 95.38 66 GLY B N 1
ATOM 1637 C CA . GLY B 1 66 ? 5.555 -15.484 6.16 1 95.38 66 GLY B CA 1
ATOM 1638 C C . GLY B 1 66 ? 5.641 -16.938 6.582 1 95.38 66 GLY B C 1
ATOM 1639 O O . GLY B 1 66 ? 5.148 -17.312 7.648 1 95.38 66 GLY B O 1
ATOM 1640 N N . SER B 1 67 ? 6.082 -17.688 5.668 1 98 67 SER B N 1
ATOM 1641 C CA . SER B 1 67 ? 6.27 -19.109 5.984 1 98 67 SER B CA 1
ATOM 1642 C C . SER B 1 67 ? 7.43 -19.297 6.949 1 98 67 SER B C 1
ATOM 1644 O O . SER B 1 67 ? 8.133 -18.344 7.293 1 98 67 SER B O 1
ATOM 1646 N N . SER B 1 68 ? 7.582 -20.484 7.418 1 97.56 68 SER B N 1
ATOM 1647 C CA . SER B 1 68 ? 8.688 -20.828 8.305 1 97.56 68 SER B CA 1
ATOM 1648 C C . SER B 1 68 ? 9.984 -21.016 7.527 1 97.56 68 SER B C 1
ATOM 1650 O O . SER B 1 68 ? 11.039 -21.25 8.117 1 97.56 68 SER B O 1
ATOM 1652 N N . LYS B 1 69 ? 9.906 -20.922 6.234 1 98.19 69 LYS B N 1
ATOM 1653 C CA . LYS B 1 69 ? 11.094 -21.078 5.398 1 98.19 69 LYS B CA 1
ATOM 1654 C C . LYS B 1 69 ? 11.969 -19.828 5.426 1 98.19 69 LYS B C 1
ATOM 1656 O O . LYS B 1 69 ? 11.484 -18.734 5.758 1 98.19 69 LYS B O 1
ATOM 1661 N N . PRO B 1 70 ? 13.227 -20.016 5.07 1 97.88 70 PRO B N 1
ATOM 1662 C CA . PRO B 1 70 ? 14.078 -18.828 5.023 1 97.88 70 PRO B CA 1
ATOM 1663 C C . PRO B 1 70 ? 13.672 -17.844 3.922 1 97.88 70 PRO B C 1
ATOM 1665 O O . PRO B 1 70 ? 13.078 -18.25 2.918 1 97.88 70 PRO B O 1
ATOM 1668 N N . ASP B 1 71 ? 14.031 -16.625 4.086 1 98.31 71 ASP B N 1
ATOM 1669 C CA . ASP B 1 71 ? 13.82 -15.625 3.049 1 98.31 71 ASP B CA 1
ATOM 1670 C C . ASP B 1 71 ? 14.609 -15.969 1.785 1 98.31 71 ASP B C 1
ATOM 1672 O O . ASP B 1 71 ? 15.602 -16.703 1.845 1 98.31 71 ASP B O 1
ATOM 1676 N N . LEU B 1 72 ? 14.109 -15.43 0.677 1 98.5 72 LEU B N 1
ATOM 1677 C CA . LEU B 1 72 ? 14.742 -15.688 -0.615 1 98.5 72 LEU B CA 1
ATOM 1678 C C . LEU B 1 72 ? 15.594 -14.5 -1.046 1 98.5 72 LEU B C 1
ATOM 1680 O O . LEU B 1 72 ? 15.227 -13.344 -0.808 1 98.5 72 LEU B O 1
ATOM 1684 N N . LYS B 1 73 ? 16.672 -14.898 -1.633 1 98.06 73 LYS B N 1
ATOM 1685 C CA . LYS B 1 73 ? 17.406 -13.867 -2.363 1 98.06 73 LYS B CA 1
ATOM 1686 C C . LYS B 1 73 ? 16.594 -13.352 -3.551 1 98.06 73 LYS B C 1
ATOM 1688 O O . LYS B 1 73 ? 15.977 -14.141 -4.273 1 98.06 73 LYS B O 1
ATOM 1693 N N . ALA B 1 74 ? 16.656 -12.102 -3.764 1 98.19 74 ALA B N 1
ATOM 1694 C CA . ALA B 1 74 ? 15.898 -11.492 -4.852 1 98.19 74 ALA B CA 1
ATOM 1695 C C . ALA B 1 74 ? 16.344 -12.039 -6.203 1 98.19 74 ALA B C 1
ATOM 1697 O O . ALA B 1 74 ? 17.531 -12.266 -6.426 1 98.19 74 ALA B O 1
ATOM 1698 N N . GLU B 1 75 ? 15.43 -12.242 -7.098 1 98.62 75 GLU B N 1
ATOM 1699 C CA . GLU B 1 75 ? 15.641 -12.539 -8.508 1 98.62 75 GLU B CA 1
ATOM 1700 C C . GLU B 1 75 ? 15.016 -11.461 -9.398 1 98.62 75 GLU B C 1
ATOM 1702 O O . GLU B 1 75 ? 14.281 -11.773 -10.336 1 98.62 75 GLU B O 1
ATOM 1707 N N . PHE B 1 76 ? 15.352 -10.281 -9.031 1 97.88 76 PHE B N 1
ATOM 1708 C CA . PHE B 1 76 ? 14.789 -9.164 -9.773 1 97.88 76 PHE B CA 1
ATOM 1709 C C . PHE B 1 76 ? 14.977 -9.359 -11.273 1 97.88 76 PHE B C 1
ATOM 1711 O O . PHE B 1 76 ? 16.016 -9.852 -11.719 1 97.88 76 PHE B O 1
ATOM 1718 N N . ASN B 1 77 ? 13.992 -9.016 -12.008 1 98.31 77 ASN B N 1
ATOM 1719 C CA . ASN B 1 77 ? 14.023 -9.148 -13.461 1 98.31 77 ASN B CA 1
ATOM 1720 C C . ASN B 1 77 ? 13.328 -7.977 -14.148 1 98.31 77 ASN B C 1
ATOM 1722 O O . ASN B 1 77 ? 12.836 -7.062 -13.477 1 98.31 77 ASN B O 1
ATOM 1726 N N . ASP B 1 78 ? 13.273 -7.984 -15.508 1 97.25 78 ASP B N 1
ATOM 1727 C CA . ASP B 1 78 ? 12.844 -6.797 -16.234 1 97.25 78 ASP B CA 1
ATOM 1728 C C . ASP B 1 78 ? 11.414 -6.961 -16.75 1 97.25 78 ASP B C 1
ATOM 1730 O O . ASP B 1 78 ? 10.961 -6.191 -17.609 1 97.25 78 ASP B O 1
ATOM 1734 N N . GLU B 1 79 ? 10.773 -8.008 -16.281 1 98.31 79 GLU B N 1
ATOM 1735 C CA . GLU B 1 79 ? 9.383 -8.172 -16.703 1 98.31 79 GLU B CA 1
ATOM 1736 C C . GLU B 1 79 ? 8.523 -7.008 -16.219 1 98.31 79 GLU B C 1
ATOM 1738 O O . GLU B 1 79 ? 8.555 -6.648 -15.047 1 98.31 79 GLU B O 1
ATOM 1743 N N . PRO B 1 80 ? 7.805 -6.379 -17.188 1 98.38 80 PRO B N 1
ATOM 1744 C CA . PRO B 1 80 ? 6.98 -5.242 -16.766 1 98.38 80 PRO B CA 1
ATOM 1745 C C . PRO B 1 80 ? 5.852 -5.652 -15.82 1 98.38 80 PRO B C 1
ATOM 1747 O O . PRO B 1 80 ? 5.219 -6.691 -16.031 1 98.38 80 PRO B O 1
ATOM 1750 N N . HIS B 1 81 ? 5.672 -4.859 -14.82 1 98.19 81 HIS B N 1
ATOM 1751 C CA . HIS B 1 81 ? 4.543 -5.059 -13.922 1 98.19 81 HIS B CA 1
ATOM 1752 C C . HIS B 1 81 ? 3.26 -4.484 -14.508 1 98.19 81 HIS B C 1
ATOM 1754 O O . HIS B 1 81 ? 2.924 -3.324 -14.266 1 98.19 81 HIS B O 1
ATOM 1760 N N . VAL B 1 82 ? 2.543 -5.344 -15.211 1 98.38 82 VAL B N 1
ATOM 1761 C CA . VAL B 1 82 ? 1.279 -4.969 -15.836 1 98.38 82 VAL B CA 1
ATOM 1762 C C . VAL B 1 82 ? 0.171 -5.906 -15.367 1 98.38 82 VAL B C 1
ATOM 1764 O O . VAL B 1 82 ? 0.413 -6.805 -14.555 1 98.38 82 VAL B O 1
ATOM 1767 N N . ARG B 1 83 ? -1.037 -5.641 -15.867 1 98.44 83 ARG B N 1
ATOM 1768 C CA . ARG B 1 83 ? -2.217 -6.391 -15.445 1 98.44 83 ARG B CA 1
ATOM 1769 C C . ARG B 1 83 ? -1.966 -7.891 -15.508 1 98.44 83 ARG B C 1
ATOM 1771 O O . ARG B 1 83 ? -1.497 -8.406 -16.516 1 98.44 83 ARG B O 1
ATOM 1778 N N . GLY B 1 84 ? -2.17 -8.578 -14.383 1 98.81 84 GLY B N 1
ATOM 1779 C CA . GLY B 1 84 ? -2.078 -10.031 -14.336 1 98.81 84 GLY B CA 1
ATOM 1780 C C . GLY B 1 84 ? -0.718 -10.523 -13.883 1 98.81 84 GLY B C 1
ATOM 1781 O O . GLY B 1 84 ? -0.559 -11.703 -13.555 1 98.81 84 GLY B O 1
ATOM 1782 N N . VAL B 1 85 ? 0.27 -9.672 -13.836 1 98.88 85 VAL B N 1
ATOM 1783 C CA . VAL B 1 85 ? 1.606 -10.07 -13.414 1 98.88 85 VAL B CA 1
ATOM 1784 C C . VAL B 1 85 ? 1.593 -10.398 -11.922 1 98.88 85 VAL B C 1
ATOM 1786 O O . VAL B 1 85 ? 0.976 -9.688 -11.125 1 98.88 85 VAL B O 1
ATOM 1789 N N . CYS B 1 86 ? 2.215 -11.492 -11.57 1 98.88 86 CYS B N 1
ATOM 1790 C CA . CYS B 1 86 ? 2.412 -11.938 -10.188 1 98.88 86 CYS B CA 1
ATOM 1791 C C . CYS B 1 86 ? 3.844 -11.68 -9.734 1 98.88 86 CYS B C 1
ATOM 1793 O O . CYS B 1 86 ? 4.793 -12.156 -10.359 1 98.88 86 CYS B O 1
ATOM 1795 N N . SER B 1 87 ? 3.951 -10.953 -8.656 1 98.75 87 SER B N 1
ATOM 1796 C CA . SER B 1 87 ? 5.254 -10.531 -8.148 1 98.75 87 SER B CA 1
ATOM 1797 C C . SER B 1 87 ? 5.375 -10.773 -6.648 1 98.75 87 SER B C 1
ATOM 1799 O O . SER B 1 87 ? 4.363 -10.898 -5.953 1 98.75 87 SER B O 1
ATOM 1801 N N . MET B 1 88 ? 6.59 -10.953 -6.207 1 98.44 88 MET B N 1
ATOM 1802 C CA . MET B 1 88 ? 6.812 -11.281 -4.805 1 98.44 88 MET B CA 1
ATOM 1803 C C . MET B 1 88 ? 6.852 -10.023 -3.947 1 98.44 88 MET B C 1
ATOM 1805 O O . MET B 1 88 ? 7.492 -9.031 -4.312 1 98.44 88 MET B O 1
ATOM 1809 N N . ALA B 1 89 ? 6.109 -10.117 -2.871 1 96.62 89 ALA B N 1
ATOM 1810 C CA . ALA B 1 89 ? 6.219 -9.055 -1.88 1 96.62 89 ALA B CA 1
ATOM 1811 C C . ALA B 1 89 ? 7.496 -9.195 -1.058 1 96.62 89 ALA B C 1
ATOM 1813 O O . ALA B 1 89 ? 8.039 -10.289 -0.926 1 96.62 89 ALA B O 1
ATOM 1814 N N . ARG B 1 90 ? 7.938 -8.078 -0.514 1 92.88 90 ARG B N 1
ATOM 1815 C CA . ARG B 1 90 ? 9.125 -8.062 0.327 1 92.88 90 ARG B CA 1
ATOM 1816 C C . ARG B 1 90 ? 9.109 -6.871 1.281 1 92.88 90 ARG B C 1
ATOM 1818 O O . ARG B 1 90 ? 8.281 -5.969 1.139 1 92.88 90 ARG B O 1
ATOM 1825 N N . THR B 1 91 ? 9.992 -6.988 2.291 1 87.12 91 THR B N 1
ATOM 1826 C CA . THR B 1 91 ? 10.25 -5.793 3.088 1 87.12 91 THR B CA 1
ATOM 1827 C C . THR B 1 91 ? 11.148 -4.824 2.336 1 87.12 91 THR B C 1
ATOM 1829 O O . THR B 1 91 ? 11.445 -5.031 1.157 1 87.12 91 THR B O 1
ATOM 1832 N N . SER B 1 92 ? 11.531 -3.762 3.025 1 83.56 92 SER B N 1
ATOM 1833 C CA . SER B 1 92 ? 12.438 -2.811 2.395 1 83.56 92 SER B CA 1
ATOM 1834 C C . SER B 1 92 ? 13.766 -3.467 2.037 1 83.56 92 SER B C 1
ATOM 1836 O O . SER B 1 92 ? 14.477 -3 1.145 1 83.56 92 SER B O 1
ATOM 1838 N N . TYR B 1 93 ? 14.023 -4.508 2.756 1 87.38 93 TYR B N 1
ATOM 1839 C CA . TYR B 1 93 ? 15.227 -5.262 2.426 1 87.38 93 TYR B CA 1
ATOM 1840 C C . TYR B 1 93 ? 15.008 -6.141 1.201 1 87.38 93 TYR B C 1
ATOM 1842 O O . TYR B 1 93 ? 14.062 -6.934 1.162 1 87.38 93 TYR B O 1
ATOM 1850 N N . PRO B 1 94 ? 15.836 -6.023 0.156 1 92.25 94 PRO B N 1
ATOM 1851 C CA . PRO B 1 94 ? 15.57 -6.668 -1.133 1 92.25 94 PRO B CA 1
ATOM 1852 C C . PRO B 1 94 ? 15.547 -8.195 -1.036 1 92.25 94 PRO B C 1
ATOM 1854 O O . PRO B 1 94 ? 14.867 -8.859 -1.823 1 92.25 94 PRO B O 1
ATOM 1857 N N . HIS B 1 95 ? 16.312 -8.781 -0.104 1 96.62 95 HIS B N 1
ATOM 1858 C CA . HIS B 1 95 ? 16.406 -10.234 0.006 1 96.62 95 HIS B CA 1
ATOM 1859 C C . HIS B 1 95 ? 15.57 -10.766 1.164 1 96.62 95 HIS B C 1
ATOM 1861 O O . HIS B 1 95 ? 16.062 -11.531 1.994 1 96.62 95 HIS B O 1
ATOM 1867 N N . SER B 1 96 ? 14.273 -10.352 1.098 1 95.75 96 SER B N 1
ATOM 1868 C CA . SER B 1 96 ? 13.422 -10.672 2.24 1 95.75 96 SER B CA 1
ATOM 1869 C C . SER B 1 96 ? 12.125 -11.336 1.794 1 95.75 96 SER B C 1
ATOM 1871 O O . SER B 1 96 ? 11.203 -11.508 2.594 1 95.75 96 SER B O 1
ATOM 1873 N N . ALA B 1 97 ? 12.016 -11.664 0.515 1 97.5 97 ALA B N 1
ATOM 1874 C CA . ALA B 1 97 ? 10.82 -12.359 0.034 1 97.5 97 ALA B CA 1
ATOM 1875 C C . ALA B 1 97 ? 10.68 -13.727 0.703 1 97.5 97 ALA B C 1
ATOM 1877 O O . ALA B 1 97 ? 11.68 -14.406 0.961 1 97.5 97 ALA B O 1
ATOM 1878 N N . ASN B 1 98 ? 9.43 -14.148 0.899 1 98.12 98 ASN B N 1
ATOM 1879 C CA . ASN B 1 98 ? 9.164 -15.398 1.603 1 98.12 98 ASN B CA 1
ATOM 1880 C C . ASN B 1 98 ? 7.922 -16.094 1.056 1 98.12 98 ASN B C 1
ATOM 1882 O O . ASN B 1 98 ? 8.023 -16.984 0.207 1 98.12 98 ASN B O 1
ATOM 1886 N N . SER B 1 99 ? 6.77 -15.648 1.454 1 98.69 99 SER B N 1
ATOM 1887 C CA . SER B 1 99 ? 5.562 -16.344 1.023 1 98.69 99 SER B CA 1
ATOM 1888 C C . SER B 1 99 ? 4.562 -15.391 0.383 1 98.69 99 SER B C 1
ATOM 1890 O O . SER B 1 99 ? 3.635 -15.82 -0.304 1 98.69 99 SER B O 1
ATOM 1892 N N . GLN B 1 100 ? 4.719 -14.117 0.7 1 98.44 100 GLN B N 1
ATOM 1893 C CA . GLN B 1 100 ? 3.719 -13.156 0.254 1 98.44 100 GLN B CA 1
ATOM 1894 C C . GLN B 1 100 ? 3.963 -12.742 -1.193 1 98.44 100 GLN B C 1
ATOM 1896 O O . GLN B 1 100 ? 5.109 -12.617 -1.626 1 98.44 100 GLN B O 1
ATOM 1901 N N . PHE B 1 101 ? 2.857 -12.523 -1.923 1 98.81 101 PHE B N 1
ATOM 1902 C CA . PHE B 1 101 ? 2.908 -12.086 -3.314 1 98.81 101 PHE B CA 1
ATOM 1903 C C . PHE B 1 101 ? 1.787 -11.102 -3.615 1 98.81 101 PHE B C 1
ATOM 1905 O O . PHE B 1 101 ? 0.901 -10.883 -2.785 1 98.81 101 PHE B O 1
ATOM 1912 N N . PHE B 1 102 ? 1.864 -10.453 -4.785 1 98.69 102 PHE B N 1
ATOM 1913 C CA . PHE B 1 102 ? 0.763 -9.617 -5.242 1 98.69 102 PHE B CA 1
ATOM 1914 C C . PHE B 1 102 ? 0.499 -9.828 -6.73 1 98.69 102 PHE B C 1
ATOM 1916 O O . PHE B 1 102 ? 1.362 -10.328 -7.453 1 98.69 102 PHE B O 1
ATOM 1923 N N . ILE B 1 103 ? -0.68 -9.531 -7.133 1 98.88 103 ILE B N 1
ATOM 1924 C CA . ILE B 1 103 ? -1.135 -9.594 -8.516 1 98.88 103 ILE B CA 1
ATOM 1925 C C . ILE B 1 103 ? -1.559 -8.203 -8.984 1 98.88 103 ILE B C 1
ATOM 1927 O O . ILE B 1 103 ? -2.418 -7.574 -8.367 1 98.88 103 ILE B O 1
ATOM 1931 N N . CYS B 1 104 ? -1.031 -7.766 -10.062 1 98.56 104 CYS B N 1
ATOM 1932 C CA . CYS B 1 104 ? -1.26 -6.406 -10.539 1 98.56 104 CYS B CA 1
ATOM 1933 C C . CYS B 1 104 ? -2.623 -6.285 -11.211 1 98.56 104 CYS B C 1
ATOM 1935 O O . CYS B 1 104 ? -2.984 -7.117 -12.047 1 98.56 104 CYS B O 1
ATOM 1937 N N . PHE B 1 105 ? -3.344 -5.219 -10.852 1 97.38 105 PHE B N 1
ATOM 1938 C CA . PHE B 1 105 ? -4.59 -4.891 -11.531 1 97.38 105 PHE B CA 1
ATOM 1939 C C . PHE B 1 105 ? -4.32 -4.133 -12.82 1 97.38 105 PHE B C 1
ATOM 1941 O O . PHE B 1 105 ? -5.09 -4.23 -13.781 1 97.38 105 PHE B O 1
ATOM 1948 N N . ASP B 1 106 ? -3.326 -3.305 -12.711 1 95.5 106 ASP B N 1
ATOM 1949 C CA . ASP B 1 106 ? -3.031 -2.373 -13.797 1 95.5 106 ASP B CA 1
ATOM 1950 C C . ASP B 1 106 ? -1.539 -2.051 -13.852 1 95.5 106 ASP B C 1
ATOM 1952 O O . ASP B 1 106 ? -0.725 -2.746 -13.242 1 95.5 106 ASP B O 1
ATOM 1956 N N . ASP B 1 107 ? -1.231 -1.064 -14.68 1 95.19 107 ASP B N 1
ATOM 1957 C CA . ASP B 1 107 ? 0.159 -0.692 -14.922 1 95.19 107 ASP B CA 1
ATOM 1958 C C . ASP B 1 107 ? 0.84 -0.259 -13.625 1 95.19 107 ASP B C 1
ATOM 1960 O O . ASP B 1 107 ? 0.367 0.651 -12.945 1 95.19 107 ASP B O 1
ATOM 1964 N N . ALA B 1 108 ? 1.84 -0.954 -13.219 1 95.56 108 ALA B N 1
ATOM 1965 C CA . ALA B 1 108 ? 2.67 -0.664 -12.055 1 95.56 108 ALA B CA 1
ATOM 1966 C C . ALA B 1 108 ? 4.152 -0.706 -12.414 1 95.56 108 ALA B C 1
ATOM 1968 O O . ALA B 1 108 ? 4.961 -1.262 -11.664 1 95.56 108 ALA B O 1
ATOM 1969 N N . ARG B 1 109 ? 4.578 -0.239 -13.523 1 95.12 109 ARG B N 1
ATOM 1970 C CA . ARG B 1 109 ? 5.93 -0.354 -14.062 1 95.12 109 ARG B CA 1
ATOM 1971 C C . ARG B 1 109 ? 6.934 0.375 -13.172 1 95.12 109 ARG B C 1
ATOM 1973 O O . ARG B 1 109 ? 8.141 0.16 -13.289 1 95.12 109 ARG B O 1
ATOM 1980 N N . PHE B 1 110 ? 6.434 1.197 -12.32 1 90.69 110 PHE B N 1
ATOM 1981 C CA . PHE B 1 110 ? 7.336 1.822 -11.359 1 90.69 110 PHE B CA 1
ATOM 1982 C C . PHE B 1 110 ? 7.988 0.774 -10.461 1 90.69 110 PHE B C 1
ATOM 1984 O O . PHE B 1 110 ? 8.961 1.065 -9.766 1 90.69 110 PHE B O 1
ATOM 1991 N N . LEU B 1 111 ? 7.504 -0.391 -10.469 1 94.88 111 LEU B N 1
ATOM 1992 C CA . LEU B 1 111 ? 8.055 -1.484 -9.672 1 94.88 111 LEU B CA 1
ATOM 1993 C C . LEU B 1 111 ? 9.102 -2.26 -10.469 1 94.88 111 LEU B C 1
ATOM 1995 O O . LEU B 1 111 ? 9.812 -3.092 -9.906 1 94.88 111 LEU B O 1
ATOM 1999 N N . ASP B 1 112 ? 9.234 -1.988 -11.719 1 95.94 112 ASP B N 1
ATOM 2000 C CA . ASP B 1 112 ? 10.102 -2.775 -12.594 1 95.94 112 ASP B CA 1
ATOM 2001 C C . ASP B 1 112 ? 11.531 -2.803 -12.062 1 95.94 112 ASP B C 1
ATOM 2003 O O . ASP B 1 112 ? 12.039 -1.789 -11.578 1 95.94 112 ASP B O 1
ATOM 2007 N N . LYS B 1 113 ? 12.117 -3.992 -12.109 1 95.19 113 LYS B N 1
ATOM 2008 C CA . LYS B 1 113 ? 13.523 -4.223 -11.773 1 95.19 113 LYS B CA 1
ATOM 2009 C C . LYS B 1 113 ? 13.758 -4.07 -10.273 1 95.19 113 LYS B C 1
ATOM 2011 O O . LYS B 1 113 ? 14.906 -4.066 -9.82 1 95.19 113 LYS B O 1
ATOM 2016 N N . GLN B 1 114 ? 12.727 -3.953 -9.562 1 93.38 114 GLN B N 1
ATOM 2017 C CA . GLN B 1 114 ? 12.828 -3.791 -8.109 1 93.38 114 GLN B CA 1
ATOM 2018 C C . GLN B 1 114 ? 12.141 -4.941 -7.383 1 93.38 114 GLN B C 1
ATOM 2020 O O . GLN B 1 114 ? 12.344 -5.129 -6.18 1 93.38 114 GLN B O 1
ATOM 2025 N N . TYR B 1 115 ? 11.336 -5.621 -8.086 1 96.75 115 TYR B N 1
ATOM 2026 C CA . TYR B 1 115 ? 10.602 -6.762 -7.555 1 96.75 115 TYR B CA 1
ATOM 2027 C C . TYR B 1 115 ? 10.758 -7.984 -8.453 1 96.75 115 TYR B C 1
ATOM 2029 O O . TYR B 1 115 ? 11.141 -7.855 -9.625 1 96.75 115 TYR B O 1
ATOM 2037 N N . THR B 1 116 ? 10.453 -9.102 -7.875 1 98.5 116 THR B N 1
ATOM 2038 C CA . THR B 1 116 ? 10.633 -10.359 -8.586 1 98.5 116 THR B CA 1
ATOM 2039 C C . THR B 1 116 ? 9.32 -10.828 -9.203 1 98.5 116 THR B C 1
ATOM 2041 O O . THR B 1 116 ? 8.414 -11.258 -8.484 1 98.5 116 THR B O 1
ATOM 2044 N N . VAL B 1 117 ? 9.25 -10.75 -10.453 1 98.81 117 VAL B N 1
ATOM 2045 C CA . VAL B 1 117 ? 8.117 -11.344 -11.164 1 98.81 117 VAL B CA 1
ATOM 2046 C C . VAL B 1 117 ? 8.32 -12.852 -11.289 1 98.81 117 VAL B C 1
ATOM 2048 O O . VAL B 1 117 ? 9.359 -13.305 -11.758 1 98.81 117 VAL B O 1
ATOM 2051 N N . TRP B 1 118 ? 7.312 -13.586 -10.844 1 98.81 118 TRP B N 1
ATOM 2052 C CA . TRP B 1 118 ? 7.461 -15.039 -10.859 1 98.81 118 TRP B CA 1
ATOM 2053 C C . TRP B 1 118 ? 6.312 -15.695 -11.625 1 98.81 118 TRP B C 1
ATOM 2055 O O . TRP B 1 118 ? 6.332 -16.906 -11.867 1 98.81 118 TRP B O 1
ATOM 2065 N N . GLY B 1 119 ? 5.258 -14.891 -12.039 1 98.69 119 GLY B N 1
ATOM 2066 C CA . GLY B 1 119 ? 4.125 -15.5 -12.719 1 98.69 119 GLY B CA 1
ATOM 2067 C C . GLY B 1 119 ? 3.258 -14.5 -13.453 1 98.69 119 GLY B C 1
ATOM 2068 O O . GLY B 1 119 ? 3.498 -13.289 -13.375 1 98.69 119 GLY B O 1
ATOM 2069 N N . GLN B 1 120 ? 2.273 -15.086 -14.164 1 98.62 120 GLN B N 1
ATOM 2070 C CA . GLN B 1 120 ? 1.313 -14.312 -14.938 1 98.62 120 GLN B CA 1
ATOM 2071 C C . GLN B 1 120 ? -0.052 -14.992 -14.969 1 98.62 120 GLN B C 1
ATOM 2073 O O . GLN B 1 120 ? -0.157 -16.172 -15.312 1 98.62 120 GLN B O 1
ATOM 2078 N N . VAL B 1 121 ? -1.026 -14.195 -14.633 1 98.81 121 VAL B N 1
ATOM 2079 C CA . VAL B 1 121 ? -2.373 -14.75 -14.719 1 98.81 121 VAL B CA 1
ATOM 2080 C C . VAL B 1 121 ? -2.721 -15.055 -16.172 1 98.81 121 VAL B C 1
ATOM 2082 O O . VAL B 1 121 ? -2.615 -14.18 -17.031 1 98.81 121 VAL B O 1
ATOM 2085 N N . GLU B 1 122 ? -3.076 -16.219 -16.359 1 98.12 122 GLU B N 1
ATOM 2086 C CA . GLU B 1 122 ? -3.48 -16.656 -17.688 1 98.12 122 GLU B CA 1
ATOM 2087 C C . GLU B 1 122 ? -4.996 -16.594 -17.859 1 98.12 122 GLU B C 1
ATOM 2089 O O . GLU B 1 122 ? -5.5 -16.328 -18.953 1 98.12 122 GLU B O 1
ATOM 2094 N N . SER B 1 123 ? -5.695 -16.922 -16.891 1 98.5 123 SER B N 1
ATOM 2095 C CA . SER B 1 123 ? -7.156 -16.859 -16.891 1 98.5 123 SER B CA 1
ATOM 2096 C C . SER B 1 123 ? -7.695 -16.641 -15.477 1 98.5 123 SER B C 1
ATOM 2098 O O . SER B 1 123 ? -7.043 -17 -14.492 1 98.5 123 SER B O 1
ATOM 2100 N N . GLY B 1 124 ? -8.906 -15.992 -15.477 1 98.75 124 GLY B N 1
ATOM 2101 C CA . GLY B 1 124 ? -9.555 -15.789 -14.188 1 98.75 124 GLY B CA 1
ATOM 2102 C C . GLY B 1 124 ? -9.242 -14.445 -13.562 1 98.75 124 GLY B C 1
ATOM 2103 O O . GLY B 1 124 ? -9.461 -14.242 -12.367 1 98.75 124 GLY B O 1
ATOM 2104 N N . MET B 1 125 ? -8.719 -13.531 -14.336 1 98.75 125 MET B N 1
ATOM 2105 C CA . MET B 1 125 ? -8.398 -12.203 -13.812 1 98.75 125 MET B CA 1
ATOM 2106 C C . MET B 1 125 ? -9.641 -11.523 -13.25 1 98.75 125 MET B C 1
ATOM 2108 O O . MET B 1 125 ? -9.547 -10.719 -12.32 1 98.75 125 MET B O 1
ATOM 2112 N N . GLU B 1 126 ? -10.789 -11.852 -13.766 1 98.56 126 GLU B N 1
ATOM 2113 C CA . GLU B 1 126 ? -12.039 -11.258 -13.289 1 98.56 126 GLU B CA 1
ATOM 2114 C C . GLU B 1 126 ? -12.281 -11.586 -11.82 1 98.56 126 GLU B C 1
ATOM 2116 O O . GLU B 1 126 ? -12.922 -10.812 -11.102 1 98.56 126 GLU B O 1
ATOM 2121 N N . HIS B 1 127 ? -11.812 -12.734 -11.359 1 98.75 127 HIS B N 1
ATOM 2122 C CA . HIS B 1 127 ? -11.977 -13.117 -9.961 1 98.75 127 HIS B CA 1
ATOM 2123 C C . HIS B 1 127 ? -11.055 -12.312 -9.055 1 98.75 127 HIS B C 1
ATOM 2125 O O . HIS B 1 127 ? -11.391 -12.039 -7.902 1 98.75 127 HIS B O 1
ATOM 2131 N N . ILE B 1 128 ? -9.844 -11.93 -9.555 1 98.62 128 ILE B N 1
ATOM 2132 C CA . ILE B 1 128 ? -8.953 -11.031 -8.836 1 98.62 128 ILE B CA 1
ATOM 2133 C C . ILE B 1 128 ? -9.57 -9.633 -8.781 1 98.62 128 ILE B C 1
ATOM 2135 O O . ILE B 1 128 ? -9.578 -8.992 -7.73 1 98.62 128 ILE B O 1
ATOM 2139 N N . ASP B 1 129 ? -10.148 -9.203 -9.922 1 97.81 129 ASP B N 1
ATOM 2140 C CA . ASP B 1 129 ? -10.805 -7.902 -9.992 1 97.81 129 ASP B CA 1
ATOM 2141 C C . ASP B 1 129 ? -11.938 -7.801 -8.984 1 97.81 129 ASP B C 1
ATOM 2143 O O . ASP B 1 129 ? -12.25 -6.711 -8.492 1 97.81 129 ASP B O 1
ATOM 2147 N N . ALA B 1 130 ? -12.508 -8.922 -8.625 1 97.44 130 ALA B N 1
ATOM 2148 C CA . ALA B 1 130 ? -13.719 -8.945 -7.805 1 97.44 130 ALA B CA 1
ATOM 2149 C C . ALA B 1 130 ? -13.375 -8.945 -6.32 1 97.44 130 ALA B C 1
ATOM 2151 O O . ALA B 1 130 ? -14.266 -8.828 -5.469 1 97.44 130 ALA B O 1
ATOM 2152 N N . LEU B 1 131 ? -12.117 -9.062 -6.012 1 97.81 131 LEU B N 1
ATOM 2153 C CA . LEU B 1 131 ? -11.734 -9.078 -4.605 1 97.81 131 LEU B CA 1
ATOM 2154 C C . LEU B 1 131 ? -12.18 -7.805 -3.902 1 97.81 131 LEU B C 1
ATOM 2156 O O . LEU B 1 131 ? -12.078 -6.711 -4.465 1 97.81 131 LEU B O 1
ATOM 2160 N N . PRO B 1 132 ? -12.68 -7.957 -2.635 1 96.25 132 PRO B N 1
ATOM 2161 C CA . PRO B 1 132 ? -13.008 -6.754 -1.868 1 96.25 132 PRO B CA 1
ATOM 2162 C C . PRO B 1 132 ? -11.812 -5.828 -1.68 1 96.25 132 PRO B C 1
ATOM 2164 O O . PRO B 1 132 ? -10.695 -6.293 -1.418 1 96.25 132 PRO B O 1
ATOM 2167 N N . LYS B 1 133 ? -12.055 -4.586 -1.845 1 94.31 133 LYS B N 1
ATOM 2168 C CA . LYS B 1 133 ? -10.992 -3.582 -1.783 1 94.31 133 LYS B CA 1
ATOM 2169 C C . LYS B 1 133 ? -10.734 -3.143 -0.345 1 94.31 133 LYS B C 1
ATOM 2171 O O . LYS B 1 133 ? -11.641 -3.172 0.49 1 94.31 133 LYS B O 1
ATOM 2176 N N . GLY B 1 134 ? -9.453 -2.814 -0.04 1 90.75 134 GLY B N 1
ATOM 2177 C CA . GLY B 1 134 ? -9.109 -2.295 1.273 1 90.75 134 GLY B CA 1
ATOM 2178 C C . GLY B 1 134 ? -7.711 -2.68 1.721 1 90.75 134 GLY B C 1
ATOM 2179 O O . GLY B 1 134 ? -7.113 -3.611 1.175 1 90.75 134 GLY B O 1
ATOM 2180 N N . GLU B 1 135 ? -7.199 -1.956 2.748 1 86.69 135 GLU B N 1
ATOM 2181 C CA . GLU B 1 135 ? -5.922 -2.25 3.395 1 86.69 135 GLU B CA 1
ATOM 2182 C C . GLU B 1 135 ? -6.055 -2.221 4.914 1 86.69 135 GLU B C 1
ATOM 2184 O O . GLU B 1 135 ? -5.668 -1.244 5.559 1 86.69 135 GLU B O 1
ATOM 2189 N N . PRO B 1 136 ? -6.605 -3.15 5.555 1 87.25 136 PRO B N 1
ATOM 2190 C CA . PRO B 1 136 ? -7.152 -4.359 4.934 1 87.25 136 PRO B CA 1
ATOM 2191 C C . P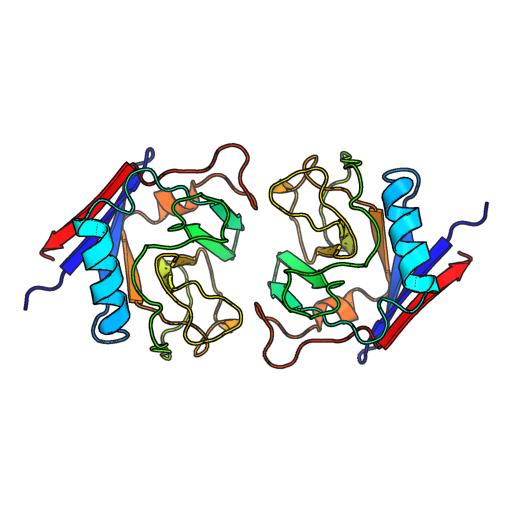RO B 1 136 ? -8.617 -4.203 4.527 1 87.25 136 PRO B C 1
ATOM 2193 O O . PRO B 1 136 ? -9.305 -3.307 5.02 1 87.25 136 PRO B O 1
ATOM 2196 N N . PRO B 1 137 ? -9.047 -5.164 3.605 1 91.25 137 PRO B N 1
ATOM 2197 C CA . PRO B 1 137 ? -10.484 -5.191 3.328 1 91.25 137 PRO B CA 1
ATOM 2198 C C . PRO B 1 137 ? -11.305 -5.621 4.539 1 91.25 137 PRO B C 1
ATOM 2200 O O . PRO B 1 137 ? -10.883 -6.496 5.301 1 91.25 137 PRO B O 1
ATOM 2203 N N . ALA B 1 138 ? -12.484 -5.043 4.68 1 87.12 138 ALA B N 1
ATOM 2204 C CA . ALA B 1 138 ? -13.391 -5.43 5.758 1 87.12 138 ALA B CA 1
ATOM 2205 C C . ALA B 1 1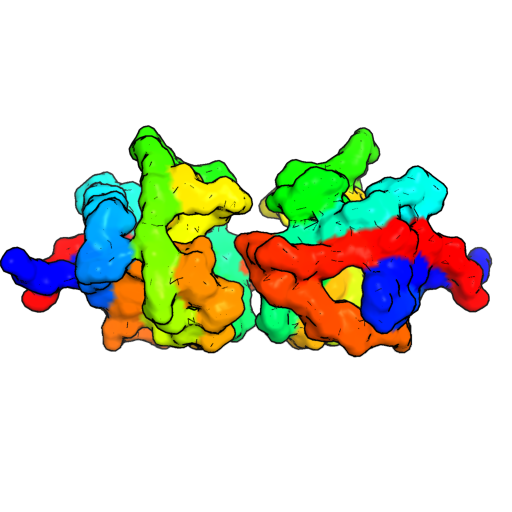38 ? -13.75 -6.91 5.668 1 87.12 138 ALA B C 1
ATOM 2207 O O . ALA B 1 138 ? -13.812 -7.602 6.688 1 87.12 138 ALA B O 1
ATOM 2208 N N . ASN B 1 139 ? -13.969 -7.449 4.457 1 92.69 139 ASN B N 1
ATOM 2209 C CA . ASN B 1 139 ? -14.242 -8.852 4.152 1 92.69 139 ASN B CA 1
ATOM 2210 C C . ASN B 1 139 ? -13.289 -9.391 3.092 1 92.69 139 ASN B C 1
ATOM 2212 O O . ASN B 1 139 ? -13.664 -9.539 1.928 1 92.69 139 ASN B O 1
ATOM 2216 N N . PRO B 1 140 ? -12.141 -9.742 3.559 1 95.5 140 PRO B N 1
ATOM 2217 C CA . PRO B 1 140 ? -11.109 -10.086 2.582 1 95.5 140 PRO B CA 1
ATOM 2218 C C . PRO B 1 140 ? -11.422 -11.359 1.805 1 95.5 140 PRO B C 1
ATOM 2220 O O . PRO B 1 140 ? -12.016 -12.289 2.355 1 95.5 140 PRO B O 1
ATOM 2223 N N . GLY B 1 141 ? -11.117 -11.336 0.527 1 97.5 141 GLY B N 1
ATOM 2224 C CA . GLY B 1 141 ? -11.102 -12.586 -0.218 1 97.5 141 GLY B CA 1
ATOM 2225 C C . GLY B 1 141 ? -10.094 -13.586 0.306 1 97.5 141 GLY B C 1
ATOM 2226 O O . GLY B 1 141 ? -9.07 -13.203 0.885 1 97.5 141 GLY B O 1
ATOM 2227 N N . VAL B 1 142 ? -10.422 -14.891 0.066 1 98.12 142 VAL B N 1
ATOM 2228 C CA . VAL B 1 142 ? -9.594 -15.953 0.628 1 98.12 142 VAL B CA 1
ATOM 2229 C C . VAL B 1 142 ? -9.219 -16.938 -0.469 1 98.12 142 VAL B C 1
ATOM 2231 O O . VAL B 1 142 ? -10.039 -17.281 -1.326 1 98.12 142 VAL B O 1
ATOM 2234 N N . ILE B 1 143 ? -7.98 -17.344 -0.396 1 98.62 143 ILE B N 1
ATOM 2235 C CA . ILE B 1 143 ? -7.594 -18.5 -1.205 1 98.62 143 ILE B CA 1
ATOM 2236 C C . ILE B 1 143 ? -8.125 -19.781 -0.571 1 98.62 143 ILE B C 1
ATOM 2238 O O . ILE B 1 143 ? -7.625 -20.219 0.465 1 98.62 143 ILE B O 1
ATOM 2242 N N . ARG B 1 144 ? -9.07 -20.344 -1.197 1 98.69 144 ARG B N 1
ATOM 2243 C CA . ARG B 1 144 ? -9.641 -21.562 -0.645 1 98.69 144 ARG B CA 1
ATOM 2244 C C . ARG B 1 144 ? -8.695 -22.734 -0.829 1 98.69 144 ARG B C 1
ATOM 2246 O O . ARG B 1 144 ? -8.57 -23.594 0.057 1 98.69 144 ARG B O 1
ATOM 2253 N N . LYS B 1 145 ? -8.055 -22.734 -1.975 1 98.69 145 LYS B N 1
ATOM 2254 C CA . LYS B 1 145 ? -7.09 -23.781 -2.311 1 98.69 145 LYS B CA 1
ATOM 2255 C C . LYS B 1 145 ? -6.074 -23.281 -3.336 1 98.69 145 LYS B C 1
ATOM 2257 O O . LYS B 1 145 ? -6.434 -22.594 -4.285 1 98.69 145 LYS B O 1
ATOM 2262 N N . ALA B 1 146 ? -4.844 -23.641 -3.098 1 98.81 146 ALA B N 1
ATOM 2263 C CA . ALA B 1 146 ? -3.783 -23.438 -4.082 1 98.81 146 ALA B CA 1
ATOM 2264 C C . ALA B 1 146 ? -3.18 -24.766 -4.531 1 98.81 146 ALA B C 1
ATOM 2266 O O . ALA B 1 146 ? -2.805 -25.594 -3.701 1 98.81 146 ALA B O 1
ATOM 2267 N N . SER B 1 147 ? -3.094 -24.875 -5.844 1 98.44 147 SER B N 1
ATOM 2268 C CA . SER B 1 147 ? -2.574 -26.141 -6.363 1 98.44 147 SER B CA 1
ATOM 2269 C C . SER B 1 147 ? -1.658 -25.906 -7.559 1 98.44 147 SER B C 1
ATOM 2271 O O . SER B 1 147 ? -1.914 -25.031 -8.383 1 98.44 147 SER B O 1
ATOM 2273 N N . VAL B 1 148 ? -0.665 -26.719 -7.598 1 98.25 148 VAL B N 1
ATOM 2274 C CA . VAL B 1 148 ? 0.196 -26.75 -8.773 1 98.25 148 VAL B CA 1
ATOM 2275 C C . VAL B 1 148 ? -0.264 -27.844 -9.727 1 98.25 148 VAL B C 1
ATOM 2277 O O . VAL B 1 148 ? -0.447 -29 -9.312 1 98.25 148 VAL B O 1
ATOM 2280 N N . VAL B 1 149 ? -0.457 -27.438 -10.93 1 95.44 149 VAL B N 1
ATOM 2281 C CA . VAL B 1 149 ? -0.942 -28.406 -11.906 1 95.44 149 VAL B CA 1
ATOM 2282 C C . VAL B 1 149 ? -0.026 -28.422 -13.125 1 95.44 149 VAL B C 1
ATOM 2284 O O . VAL B 1 149 ? 0.712 -27.453 -13.359 1 95.44 149 VAL B O 1
ATOM 2287 N N . ALA B 1 150 ? -0.073 -29.531 -13.82 1 89 150 ALA B N 1
ATOM 2288 C CA . ALA B 1 150 ? 0.664 -29.609 -15.078 1 89 150 ALA B CA 1
ATOM 2289 C C . ALA B 1 150 ? 0.022 -28.719 -16.141 1 89 150 ALA B C 1
ATOM 2291 O O . ALA B 1 150 ? -1.204 -28.609 -16.219 1 89 150 ALA B O 1
ATOM 2292 N N . ALA B 1 151 ? 0.94 -28 -16.828 1 77.75 151 ALA B N 1
ATOM 2293 C CA . ALA B 1 151 ? 0.424 -27.172 -17.922 1 77.75 151 ALA B CA 1
ATOM 2294 C C . ALA B 1 151 ? -0.15 -28.047 -19.047 1 77.75 151 ALA B C 1
ATOM 2296 O O . ALA B 1 151 ? 0.346 -29.141 -19.297 1 77.75 151 ALA B O 1
#